Protein AF-A0A6A5GN43-F1 (afdb_monomer_lite)

Radius of gyration: 26.13 Å; chains: 1; bounding box: 54×44×89 Å

Organism: Caenorhabditis remanei (NCBI:txid31234)

Foldseek 3Di:
DDDDDDDDDDDPPPDDPPPPVVVVQVVQLVVLQVLLVVVCVVLVDPQQARADEAVVQQVVQVVVQDLDDDPVVVVFLKDFDFDVVLSVVLCVVCVVVVDPVSCVLSVNNSSNDSQWHYKHKDFHPDWHWDWDWRDDPVDTDTDTTIGRTMMTTDNAHDAPQADQDPRDGDHDPDPPPPPPDDDDDDDDDDDDPDDDDDDDD

Secondary structure (DSSP, 8-state):
----------------SSSHHHHHHHHHHHHHHHHHHHHHHHHT-TT-PPPEE-HHHHHHHGGG-SSS--GGGGGS-EE----HHHHHHHHHHHHHH--HHHHHHHT-TTTT-TT--EEEEEEEEEEEEEEEEEE-SS-EEEEEEEEEEEEEEESS---TTEEEETTEEEEP-----------------------------

Sequence (201 aa):
MKIHLCIGVFLILFVGLNSSLSSETEEILDSVNNFRKTFADLTGVKGMSKLKYDRNLQLKASRYSTCDKPDDLKNQSTYFPSDQSVIDEFFEVFNQTKSDEIKKKFGFDNVLNPGFTHIGCYHYKKQCSETVMYSTEYFTKMRVVDTKGVCLLSIGPYCPHGSVENGMCKMKELATKSQSSSSKKHTFSFSVIVLVFSCLV

Structure (mmCIF, N/CA/C/O backbone):
data_AF-A0A6A5GN43-F1
#
_entry.id   AF-A0A6A5GN43-F1
#
loop_
_atom_site.group_PDB
_atom_site.id
_atom_site.type_symbol
_atom_site.label_atom_id
_atom_site.label_alt_id
_atom_site.label_comp_id
_atom_site.label_asym_id
_atom_site.label_entity_id
_atom_site.label_seq_id
_atom_site.pdbx_PDB_ins_code
_atom_site.Cartn_x
_atom_site.Cartn_y
_atom_site.Cartn_z
_atom_site.occupancy
_atom_site.B_iso_or_equiv
_atom_site.auth_seq_id
_atom_site.auth_comp_id
_atom_site.auth_asym_id
_atom_site.auth_atom_id
_atom_site.pdbx_PDB_model_num
ATOM 1 N N . MET A 1 1 ? -11.443 2.179 -71.207 1.00 38.72 1 MET A N 1
ATOM 2 C CA . MET A 1 1 ? -10.641 1.447 -70.192 1.00 38.72 1 MET A CA 1
ATOM 3 C C . MET A 1 1 ? -9.209 1.956 -70.315 1.00 38.72 1 MET A C 1
ATOM 5 O O . MET A 1 1 ? -8.708 1.905 -71.420 1.00 38.72 1 MET A O 1
ATOM 9 N N . LYS A 1 2 ? -8.516 2.526 -69.327 1.00 33.03 2 LYS A N 1
ATOM 10 C CA . LYS A 1 2 ? -8.559 2.405 -67.862 1.00 33.03 2 LYS A CA 1
ATOM 11 C C . LYS A 1 2 ? -8.267 3.773 -67.216 1.00 33.03 2 LYS A C 1
ATOM 13 O O . LYS A 1 2 ? -7.415 4.510 -67.694 1.00 33.03 2 LYS A O 1
ATOM 18 N N . ILE A 1 3 ? -8.987 4.068 -66.138 1.00 46.34 3 ILE A N 1
ATOM 19 C CA . ILE A 1 3 ? -8.742 5.159 -65.184 1.00 46.34 3 ILE A CA 1
ATOM 20 C C . ILE A 1 3 ? -7.613 4.702 -64.263 1.00 46.34 3 ILE A C 1
ATOM 22 O O . ILE A 1 3 ? -7.752 3.597 -63.756 1.00 46.34 3 ILE A O 1
ATOM 26 N N . HIS A 1 4 ? -6.597 5.520 -63.963 1.00 38.69 4 HIS A N 1
ATOM 27 C CA . HIS A 1 4 ? -5.913 5.415 -62.667 1.00 38.69 4 HIS A CA 1
ATOM 28 C C . HIS A 1 4 ? -5.505 6.781 -62.104 1.00 38.69 4 HIS A C 1
ATOM 30 O O . HIS A 1 4 ? -4.746 7.547 -62.687 1.00 38.69 4 HIS A O 1
ATOM 36 N N . LEU A 1 5 ? -6.108 7.029 -60.946 1.00 46.94 5 LEU A N 1
ATOM 37 C CA . LEU A 1 5 ? -5.973 8.121 -60.002 1.00 46.94 5 LEU A CA 1
ATOM 38 C C . LEU A 1 5 ? -4.805 7.789 -59.056 1.00 46.94 5 LEU A C 1
ATOM 40 O O . LEU A 1 5 ? -4.783 6.687 -58.510 1.00 46.94 5 LEU A O 1
ATOM 44 N N . CYS A 1 6 ? -3.885 8.721 -58.807 1.00 42.03 6 CYS A N 1
ATOM 45 C CA . CYS A 1 6 ? -2.872 8.573 -57.756 1.00 42.03 6 CYS A CA 1
ATOM 46 C C . CYS A 1 6 ? -2.927 9.777 -56.811 1.00 42.03 6 CYS A C 1
ATOM 48 O O . CYS A 1 6 ? -2.199 10.751 -56.972 1.00 42.03 6 CYS A O 1
ATOM 50 N N . ILE A 1 7 ? -3.817 9.696 -55.819 1.00 50.41 7 ILE A N 1
ATOM 51 C CA . ILE A 1 7 ? -3.791 10.539 -54.620 1.00 50.41 7 ILE A CA 1
ATOM 52 C C . ILE A 1 7 ? -3.064 9.730 -53.545 1.00 50.41 7 ILE A C 1
ATOM 54 O O . ILE A 1 7 ? -3.589 8.731 -53.062 1.00 50.41 7 ILE A O 1
ATOM 58 N N . GLY A 1 8 ? -1.847 10.140 -53.192 1.00 43.09 8 GLY A N 1
ATOM 59 C CA . GLY A 1 8 ? -1.093 9.581 -52.071 1.00 43.09 8 GLY A CA 1
ATOM 60 C C . GLY A 1 8 ? -1.067 10.566 -50.909 1.00 43.09 8 GLY A C 1
ATOM 61 O O . GLY A 1 8 ? -0.183 11.413 -50.846 1.00 43.09 8 GLY A O 1
ATOM 62 N N . VAL A 1 9 ? -2.035 10.466 -49.997 1.00 46.16 9 VAL A N 1
ATOM 63 C CA . VAL A 1 9 ? -2.003 11.144 -48.692 1.00 46.16 9 VAL A CA 1
ATOM 64 C C . VAL A 1 9 ? -1.315 10.205 -47.705 1.00 46.16 9 VAL A C 1
ATOM 66 O O . VAL A 1 9 ? -1.867 9.164 -47.360 1.00 46.16 9 VAL A O 1
ATOM 69 N N . PHE A 1 10 ? -0.117 10.561 -47.238 1.00 44.97 10 PHE A N 1
ATOM 70 C CA . PHE A 1 10 ? 0.520 9.883 -46.107 1.00 44.97 10 PHE A CA 1
ATOM 71 C C . PHE A 1 10 ? 0.107 10.575 -44.803 1.00 44.97 10 PHE A C 1
ATOM 73 O O . PHE A 1 10 ? 0.681 11.585 -44.402 1.00 44.97 10 PHE A O 1
ATOM 80 N N . LEU A 1 11 ? -0.905 10.018 -44.136 1.00 43.62 11 LEU A N 1
ATOM 81 C CA . LEU A 1 11 ? -1.183 10.287 -42.727 1.00 43.62 11 LEU A CA 1
ATOM 82 C C . LEU A 1 11 ? -0.159 9.519 -41.888 1.00 43.62 11 LEU A C 1
ATOM 84 O O . LEU A 1 11 ? -0.241 8.301 -41.741 1.00 43.62 11 LEU A O 1
ATOM 88 N N . ILE A 1 12 ? 0.819 10.236 -41.340 1.00 57.00 12 ILE A N 1
ATOM 89 C CA . ILE A 1 12 ? 1.711 9.694 -40.318 1.00 57.00 12 ILE A CA 1
ATOM 90 C C . ILE A 1 12 ? 0.911 9.612 -39.010 1.00 57.00 12 ILE A C 1
ATOM 92 O O . ILE A 1 12 ? 0.766 10.595 -38.285 1.00 57.00 12 ILE A O 1
ATOM 96 N N . LEU A 1 13 ? 0.375 8.428 -38.714 1.00 44.12 13 LEU A N 1
ATOM 97 C CA . LEU A 1 13 ? -0.186 8.082 -37.409 1.00 44.12 13 LEU A CA 1
ATOM 98 C C . LEU A 1 13 ? 0.958 7.805 -36.422 1.00 44.12 13 LEU A C 1
ATOM 100 O O . LEU A 1 13 ? 1.335 6.659 -36.197 1.00 44.12 13 LEU A O 1
ATOM 104 N N . PHE A 1 14 ? 1.492 8.851 -35.791 1.00 51.09 14 PHE A N 1
ATOM 105 C CA . PHE A 1 14 ? 2.129 8.704 -34.479 1.00 51.09 14 PHE A CA 1
ATOM 106 C C . PHE A 1 14 ? 1.043 8.822 -33.407 1.00 51.09 14 PHE A C 1
ATOM 108 O O . PHE A 1 14 ? 0.886 9.862 -32.775 1.00 51.09 14 PHE A O 1
ATOM 115 N N . VAL A 1 15 ? 0.257 7.760 -33.222 1.00 47.75 15 VAL A N 1
ATOM 116 C CA . VAL A 1 15 ? -0.707 7.674 -32.120 1.00 47.75 15 VAL A CA 1
ATOM 117 C C . VAL A 1 15 ? -0.236 6.612 -31.134 1.00 47.75 15 VAL A C 1
ATOM 119 O O . VAL A 1 15 ? -0.305 5.421 -31.405 1.00 47.75 15 VAL A O 1
ATOM 122 N N . GLY A 1 16 ? 0.239 7.095 -29.983 1.00 48.81 16 GLY A N 1
ATOM 123 C CA . GLY A 1 16 ? 0.023 6.471 -28.678 1.00 48.81 16 GLY A CA 1
ATOM 124 C C . GLY A 1 16 ? 0.740 5.154 -28.386 1.00 48.81 16 GLY A C 1
ATOM 125 O O . GLY A 1 16 ? 0.114 4.104 -28.405 1.00 48.81 16 GLY A O 1
ATOM 126 N N . LEU A 1 17 ? 2.003 5.223 -27.951 1.00 44.81 17 LEU A N 1
ATOM 127 C CA . LEU A 1 17 ? 2.644 4.121 -27.210 1.00 44.81 17 LEU A CA 1
ATOM 128 C C . LEU A 1 17 ? 2.910 4.443 -25.724 1.00 44.81 17 LEU A C 1
ATOM 130 O O . LEU A 1 17 ? 3.673 3.735 -25.078 1.00 44.81 17 LEU A O 1
ATOM 134 N N . ASN A 1 18 ? 2.297 5.499 -25.170 1.00 45.69 18 ASN A N 1
ATOM 135 C CA . ASN A 1 18 ? 2.552 5.950 -23.789 1.00 45.69 18 ASN A CA 1
ATOM 136 C C . ASN A 1 18 ? 1.330 5.917 -22.849 1.00 45.69 18 ASN A C 1
ATOM 138 O O . ASN A 1 18 ? 1.475 6.256 -21.679 1.00 45.69 18 ASN A O 1
ATOM 142 N N . SER A 1 19 ? 0.144 5.519 -23.318 1.00 43.34 19 SER A N 1
ATOM 143 C CA . SER A 1 19 ? -1.103 5.695 -22.550 1.00 43.34 19 SER A CA 1
ATOM 144 C C . SER A 1 19 ? -1.434 4.553 -21.581 1.00 43.34 19 SER A C 1
ATOM 146 O O . SER A 1 19 ? -2.256 4.743 -20.694 1.00 43.34 19 SER A O 1
ATOM 148 N N . SER A 1 20 ? -0.833 3.368 -21.734 1.00 46.44 20 SER A N 1
ATOM 149 C CA . SER A 1 20 ? -1.175 2.203 -20.898 1.00 46.44 20 SER A CA 1
ATOM 150 C C . SER A 1 20 ? -0.437 2.170 -19.559 1.00 46.44 20 SER A C 1
ATOM 152 O O . SER A 1 20 ? -0.949 1.630 -18.587 1.00 46.44 20 SER A O 1
ATOM 154 N N . LEU A 1 21 ? 0.762 2.761 -19.480 1.00 51.81 21 LEU A N 1
ATOM 155 C CA . LEU A 1 21 ? 1.551 2.768 -18.244 1.00 51.81 21 LEU A CA 1
ATOM 156 C C . LEU A 1 21 ? 0.987 3.752 -17.204 1.00 51.81 21 LEU A C 1
ATOM 158 O O . LEU A 1 21 ? 1.151 3.539 -16.002 1.00 51.81 21 LEU A O 1
ATOM 162 N N . SER A 1 22 ? 0.335 4.831 -17.655 1.00 61.00 22 SER A N 1
ATOM 163 C CA . SER A 1 22 ? -0.275 5.816 -16.757 1.00 61.00 22 SER A CA 1
ATOM 164 C C . SER A 1 22 ? -1.541 5.282 -16.091 1.00 61.00 22 SER A C 1
ATOM 166 O O . SER A 1 22 ? -1.702 5.501 -14.897 1.00 61.00 22 SER A O 1
ATOM 168 N N . SER A 1 23 ? -2.388 4.532 -16.807 1.00 71.38 23 SER A N 1
ATOM 169 C CA . SER A 1 23 ? -3.658 4.042 -16.254 1.00 71.38 23 SER A CA 1
ATOM 170 C C . SER A 1 23 ? -3.451 3.029 -15.127 1.00 71.38 23 SER A C 1
ATOM 172 O O . SER A 1 23 ? -4.020 3.176 -14.055 1.00 71.38 23 SER A O 1
ATOM 174 N N . GLU A 1 24 ? -2.561 2.055 -15.318 1.00 74.88 24 GLU A N 1
ATOM 175 C CA . GLU A 1 24 ? -2.266 1.031 -14.304 1.00 74.88 24 GLU A CA 1
ATOM 176 C C . GLU A 1 24 ? -1.613 1.632 -13.043 1.00 74.88 24 GLU A C 1
ATOM 178 O O . GLU A 1 24 ? -1.866 1.215 -11.912 1.00 74.88 24 GLU A O 1
ATOM 183 N N . THR A 1 25 ? -0.795 2.669 -13.237 1.00 83.25 25 THR A N 1
ATOM 184 C CA . THR A 1 25 ? -0.182 3.438 -12.149 1.00 83.25 25 THR A CA 1
ATOM 185 C C . THR A 1 25 ? -1.229 4.204 -11.334 1.00 83.25 25 THR A C 1
ATOM 187 O O . THR A 1 25 ? -1.176 4.204 -10.100 1.00 83.25 25 THR A O 1
ATOM 190 N N . GLU A 1 26 ? -2.165 4.864 -12.015 1.00 83.69 26 GLU A N 1
ATOM 191 C CA . GLU A 1 26 ? -3.247 5.631 -11.392 1.00 83.69 26 GLU A CA 1
ATOM 192 C C . GLU A 1 26 ? -4.207 4.719 -10.623 1.00 83.69 26 GLU A C 1
ATOM 194 O O . GLU A 1 26 ? -4.503 4.996 -9.460 1.00 83.69 26 GLU A O 1
ATOM 199 N N . GLU A 1 27 ? -4.594 3.582 -11.204 1.00 86.75 27 GLU A N 1
ATOM 200 C CA . GLU A 1 27 ? -5.485 2.604 -10.568 1.00 86.75 27 GLU A CA 1
ATOM 201 C C . GLU A 1 27 ? -4.940 2.104 -9.222 1.00 86.75 27 GLU A C 1
ATOM 203 O O . GLU A 1 27 ? -5.668 2.037 -8.227 1.00 86.75 27 GLU A O 1
ATOM 208 N N . ILE A 1 28 ? -3.643 1.801 -9.147 1.00 87.69 28 ILE A N 1
ATOM 209 C CA . ILE A 1 28 ? -3.023 1.345 -7.896 1.00 87.69 28 ILE A CA 1
ATOM 210 C C . ILE A 1 28 ? -2.906 2.464 -6.888 1.00 87.69 28 ILE A C 1
ATOM 212 O O . ILE A 1 28 ? -3.173 2.250 -5.704 1.00 87.69 28 ILE A O 1
ATOM 216 N N . LEU A 1 29 ? -2.504 3.652 -7.332 1.00 93.75 29 LEU A N 1
ATOM 217 C CA . LEU A 1 29 ? -2.404 4.794 -6.440 1.00 93.75 29 LEU A CA 1
ATOM 218 C C . LEU A 1 29 ? -3.759 5.100 -5.793 1.00 93.75 29 LEU A C 1
ATOM 220 O O . LEU A 1 29 ? -3.816 5.364 -4.588 1.00 93.75 29 LEU A O 1
ATOM 224 N N . ASP A 1 30 ? -4.836 5.045 -6.571 1.00 93.81 30 ASP A N 1
ATOM 225 C CA . ASP A 1 30 ? -6.190 5.293 -6.090 1.00 93.81 30 ASP A CA 1
ATOM 226 C C . ASP A 1 30 ? -6.681 4.173 -5.176 1.00 93.81 30 ASP A C 1
ATOM 228 O O . ASP A 1 30 ? -7.178 4.458 -4.084 1.00 93.81 30 ASP A O 1
ATOM 232 N N . SER A 1 31 ? -6.463 2.911 -5.550 1.00 92.56 31 SER A N 1
ATOM 233 C CA . SER A 1 31 ? -6.791 1.756 -4.706 1.00 92.56 31 SER A CA 1
ATOM 234 C C . SER A 1 31 ? -6.102 1.836 -3.337 1.00 92.56 31 SER A C 1
ATOM 236 O O . SER A 1 31 ? -6.756 1.775 -2.291 1.00 92.56 31 SER A O 1
ATOM 238 N N . VAL A 1 32 ? -4.791 2.095 -3.312 1.00 95.06 32 VAL A N 1
ATOM 239 C CA . VAL A 1 32 ? -4.019 2.189 -2.063 1.00 95.06 32 VAL A CA 1
ATOM 240 C C . VAL A 1 32 ? -4.437 3.402 -1.231 1.00 95.06 32 VAL A C 1
ATOM 242 O O . VAL A 1 32 ? -4.539 3.311 -0.004 1.00 95.06 32 VAL A O 1
ATOM 245 N N . ASN A 1 33 ? -4.709 4.544 -1.862 1.00 97.19 33 ASN A N 1
ATOM 246 C CA . ASN A 1 33 ? -5.199 5.718 -1.143 1.00 97.19 33 ASN A CA 1
ATOM 247 C C . ASN A 1 33 ? -6.602 5.499 -0.562 1.00 97.19 33 ASN A C 1
ATOM 249 O O . ASN A 1 33 ? -6.857 5.935 0.562 1.00 97.19 33 ASN A O 1
ATOM 253 N N . ASN A 1 34 ? -7.487 4.793 -1.268 1.00 96.12 34 ASN A N 1
ATOM 254 C CA . ASN A 1 34 ? -8.804 4.416 -0.757 1.00 96.12 34 ASN A CA 1
ATOM 255 C C . ASN A 1 34 ? -8.692 3.450 0.425 1.00 96.12 34 ASN A C 1
ATOM 257 O O . ASN A 1 34 ? -9.382 3.638 1.431 1.00 96.12 34 ASN A O 1
ATOM 261 N N . PHE A 1 35 ? -7.780 2.479 0.358 1.00 96.06 35 PHE A N 1
ATOM 262 C CA . PHE A 1 35 ? -7.495 1.585 1.477 1.00 96.06 35 PHE A CA 1
ATOM 263 C C . PHE A 1 35 ? -7.024 2.365 2.717 1.00 96.06 35 PHE A C 1
ATOM 265 O O . PHE A 1 35 ? -7.606 2.235 3.798 1.00 96.06 35 PHE A O 1
ATOM 272 N N . ARG A 1 36 ? -6.035 3.254 2.553 1.00 97.56 36 ARG A N 1
ATOM 273 C CA . ARG A 1 36 ? -5.518 4.122 3.628 1.00 97.56 36 ARG A CA 1
ATOM 274 C C . ARG A 1 36 ? -6.588 5.032 4.219 1.00 97.56 36 ARG A C 1
ATOM 276 O O . ARG A 1 36 ? -6.650 5.179 5.439 1.00 97.56 36 ARG A O 1
ATOM 283 N N . LYS A 1 37 ? -7.423 5.632 3.368 1.00 97.12 37 LYS A N 1
ATOM 284 C CA . LYS A 1 37 ? -8.537 6.488 3.788 1.00 97.12 37 LYS A CA 1
ATOM 285 C C . LYS A 1 37 ? -9.541 5.698 4.624 1.00 97.12 37 LYS A C 1
ATOM 287 O O . LYS A 1 37 ? -9.840 6.101 5.738 1.00 97.12 37 LYS A O 1
ATOM 292 N N . THR A 1 38 ? -9.984 4.547 4.124 1.00 96.19 38 THR A N 1
ATOM 293 C CA . THR A 1 38 ? -10.946 3.679 4.820 1.00 96.19 38 THR A CA 1
ATOM 294 C C . THR A 1 38 ? -10.420 3.266 6.192 1.00 96.19 38 THR A C 1
ATOM 296 O O . THR A 1 38 ? -11.136 3.338 7.187 1.00 96.19 38 THR A O 1
ATOM 299 N N . PHE A 1 39 ? -9.138 2.900 6.278 1.00 95.94 39 PHE A N 1
ATOM 300 C CA . PHE A 1 39 ? -8.508 2.591 7.556 1.00 95.94 39 PHE A CA 1
ATOM 301 C C . PHE A 1 39 ? -8.475 3.796 8.505 1.00 95.94 39 PHE A C 1
ATOM 303 O O . PHE A 1 39 ? -8.804 3.646 9.681 1.00 95.94 39 PHE A O 1
ATOM 310 N N . ALA A 1 40 ? -8.102 4.983 8.019 1.00 96.31 40 ALA A N 1
ATOM 311 C CA . ALA A 1 40 ? -8.087 6.200 8.830 1.00 96.31 40 ALA A CA 1
ATOM 312 C C . ALA A 1 40 ? -9.485 6.560 9.359 1.00 96.31 40 ALA A C 1
ATOM 314 O O . ALA A 1 40 ? -9.621 6.856 10.546 1.00 96.31 40 ALA A O 1
ATOM 315 N N . ASP A 1 41 ? -10.513 6.448 8.516 1.00 95.19 41 ASP A N 1
ATOM 316 C CA . ASP A 1 41 ? -11.910 6.702 8.879 1.00 95.19 41 ASP A CA 1
ATOM 317 C C . ASP A 1 41 ? -12.399 5.710 9.955 1.00 95.19 41 ASP A C 1
ATOM 319 O O . ASP A 1 41 ? -13.017 6.113 10.939 1.00 95.19 41 ASP A O 1
ATOM 323 N N . LEU A 1 42 ? -12.060 4.420 9.828 1.00 92.94 42 LEU A N 1
ATOM 324 C CA . LEU A 1 42 ? -12.454 3.372 10.782 1.00 92.94 42 LEU A CA 1
ATOM 325 C C . LEU A 1 42 ? -11.727 3.443 12.132 1.00 92.94 42 LEU A C 1
ATOM 327 O O . LEU A 1 42 ? -12.254 2.973 13.142 1.00 92.94 42 LEU A O 1
ATOM 331 N N . THR A 1 43 ? -10.500 3.964 12.155 1.00 92.81 43 THR A N 1
ATOM 332 C CA . THR A 1 43 ? -9.636 3.971 13.352 1.00 92.81 43 THR A CA 1
ATOM 333 C C . THR A 1 43 ? -9.507 5.336 14.013 1.00 92.81 43 THR A C 1
ATOM 335 O O . THR A 1 43 ? -8.984 5.430 15.121 1.00 92.81 43 THR A O 1
ATOM 338 N N . GLY A 1 44 ? -9.962 6.402 13.353 1.00 92.56 44 GLY A N 1
ATOM 339 C CA . GLY A 1 44 ? -9.775 7.773 13.817 1.00 92.56 44 GLY A CA 1
ATOM 340 C C . GLY A 1 44 ? -8.328 8.269 13.722 1.00 92.56 44 GLY A C 1
ATOM 341 O O . GLY A 1 44 ? -7.988 9.269 14.360 1.00 92.56 44 GLY A O 1
ATOM 342 N N . VAL A 1 45 ? -7.460 7.600 12.950 1.00 92.81 45 VAL A N 1
ATOM 343 C CA . VAL A 1 45 ? -6.080 8.055 12.721 1.00 92.81 45 VAL A CA 1
ATOM 344 C C . VAL A 1 45 ? -6.101 9.405 12.007 1.00 92.81 45 VAL A C 1
ATOM 346 O O . VAL A 1 45 ? -6.456 9.521 10.835 1.00 92.81 45 VAL A O 1
ATOM 349 N N . LYS A 1 46 ? -5.679 10.448 12.723 1.00 92.56 46 LYS A N 1
ATOM 350 C CA . LYS A 1 46 ? -5.525 11.795 12.168 1.00 92.56 46 LYS A CA 1
ATOM 351 C C . LYS A 1 46 ? -4.218 11.893 11.378 1.00 92.56 46 LYS A C 1
ATOM 353 O O . LYS A 1 46 ? -3.209 11.314 11.767 1.00 92.56 46 LYS A O 1
ATOM 358 N N . GLY A 1 47 ? -4.227 12.664 10.291 1.00 91.25 47 GLY A N 1
ATOM 359 C CA . GLY A 1 47 ? -3.015 12.954 9.514 1.00 91.25 47 GLY A CA 1
ATOM 360 C C . GLY A 1 47 ? -2.554 11.831 8.579 1.00 91.25 47 GLY A C 1
ATOM 361 O O . GLY A 1 47 ? -1.379 11.787 8.225 1.00 91.25 47 GLY A O 1
ATOM 362 N N . MET A 1 48 ? -3.449 10.929 8.160 1.00 96.50 48 MET A N 1
ATOM 363 C CA . MET A 1 48 ? -3.143 9.957 7.106 1.00 96.50 48 MET A CA 1
ATOM 364 C C . MET A 1 48 ? -2.838 10.685 5.791 1.00 96.50 48 MET A C 1
ATOM 366 O O . MET A 1 48 ? -3.735 11.223 5.141 1.00 96.50 48 MET A O 1
ATOM 370 N N . SER A 1 49 ? -1.567 10.712 5.391 1.00 95.31 49 SER A N 1
ATOM 371 C CA . SER A 1 49 ? -1.158 11.407 4.170 1.00 95.31 49 SER A CA 1
ATOM 372 C C . SER A 1 49 ? -1.687 10.695 2.922 1.00 95.31 49 SER A C 1
ATOM 374 O O . SER A 1 49 ? -1.561 9.472 2.802 1.00 95.31 49 SER A O 1
ATOM 376 N N . LYS A 1 50 ? -2.223 11.452 1.955 1.00 96.06 50 LYS A N 1
ATOM 377 C CA . LYS A 1 50 ? -2.477 10.928 0.604 1.00 96.06 50 LYS A CA 1
ATOM 378 C C . LYS A 1 50 ? -1.132 10.654 -0.069 1.00 96.06 50 LYS A C 1
ATOM 380 O O . LYS A 1 50 ? -0.290 11.550 -0.148 1.00 96.06 50 LYS A O 1
ATOM 385 N N . LEU A 1 51 ? -0.936 9.429 -0.542 1.00 97.06 51 LEU A N 1
ATOM 386 C CA . LEU A 1 51 ? 0.263 9.045 -1.273 1.00 97.06 51 LEU A CA 1
ATOM 387 C C . LEU A 1 51 ? 0.282 9.720 -2.643 1.00 97.06 51 LEU A C 1
ATOM 389 O O . LEU A 1 51 ? -0.749 9.827 -3.314 1.00 97.06 51 LEU A O 1
ATOM 393 N N . LYS A 1 52 ? 1.474 10.140 -3.057 1.00 95.75 52 LYS A N 1
ATOM 394 C CA . LYS A 1 52 ? 1.790 10.615 -4.404 1.00 95.75 52 LYS A CA 1
ATOM 395 C C . LYS A 1 52 ? 2.652 9.582 -5.111 1.00 95.75 52 LYS A C 1
ATOM 397 O O . LYS A 1 52 ? 3.506 8.957 -4.485 1.00 95.75 52 LYS A O 1
ATOM 402 N N . TYR A 1 53 ? 2.454 9.423 -6.412 1.00 94.62 53 TYR A N 1
ATOM 403 C CA . TYR A 1 53 ? 3.304 8.523 -7.174 1.00 94.62 53 TYR A CA 1
ATOM 404 C C . TYR A 1 53 ? 4.703 9.116 -7.368 1.00 94.62 53 TYR A C 1
ATOM 406 O O . TYR A 1 53 ? 4.845 10.289 -7.717 1.00 94.62 53 TYR A O 1
ATOM 414 N N . ASP A 1 54 ? 5.732 8.300 -7.163 1.00 94.62 54 ASP A N 1
ATOM 415 C CA . ASP A 1 54 ? 7.133 8.653 -7.365 1.00 94.62 54 ASP A CA 1
ATOM 416 C C . ASP A 1 54 ? 7.781 7.677 -8.354 1.00 94.62 54 ASP A C 1
ATOM 418 O O . ASP A 1 54 ? 7.982 6.486 -8.090 1.00 94.62 54 ASP A O 1
ATOM 422 N N . ARG A 1 55 ? 8.149 8.208 -9.521 1.00 92.19 55 ARG A N 1
ATOM 423 C CA . ARG A 1 55 ? 8.761 7.426 -10.598 1.00 92.19 55 ARG A CA 1
ATOM 424 C C . ARG A 1 55 ? 10.160 6.918 -10.241 1.00 92.19 55 ARG A C 1
ATOM 426 O O . ARG A 1 55 ? 10.558 5.856 -10.715 1.00 92.19 55 ARG A O 1
ATOM 433 N N . ASN A 1 56 ? 10.915 7.627 -9.405 1.00 93.31 56 ASN A N 1
ATOM 434 C CA . ASN A 1 56 ? 12.221 7.147 -8.958 1.00 93.31 56 ASN A CA 1
ATOM 435 C C . ASN A 1 56 ? 12.058 5.957 -8.007 1.00 93.31 56 ASN A C 1
ATOM 437 O O . ASN A 1 56 ? 12.849 5.014 -8.081 1.00 93.31 56 ASN A O 1
ATOM 441 N N . LEU A 1 57 ? 11.025 5.959 -7.156 1.00 94.75 57 LEU A N 1
ATOM 442 C CA . LEU A 1 57 ? 10.673 4.774 -6.367 1.00 94.75 57 LEU A CA 1
ATOM 443 C C . LEU A 1 57 ? 10.265 3.607 -7.262 1.00 94.75 57 LEU A C 1
ATOM 445 O O . LEU A 1 57 ? 10.716 2.496 -7.012 1.00 94.75 57 LEU A O 1
ATOM 449 N N . GLN A 1 58 ? 9.492 3.837 -8.327 1.00 94.44 58 GLN A N 1
ATOM 450 C CA . GLN A 1 58 ? 9.157 2.791 -9.304 1.00 94.44 58 GLN A CA 1
ATOM 451 C C . GLN A 1 58 ? 10.415 2.201 -9.961 1.00 94.44 58 GLN A C 1
ATOM 453 O O . GLN A 1 58 ? 10.559 0.983 -10.058 1.00 94.44 58 GLN A O 1
ATOM 458 N N . LEU A 1 59 ? 11.355 3.050 -10.388 1.00 92.50 59 LEU A N 1
ATOM 459 C CA . LEU A 1 59 ? 12.633 2.607 -10.960 1.00 92.50 59 LEU A CA 1
ATOM 460 C C . LEU A 1 59 ? 13.505 1.855 -9.947 1.00 92.50 59 LEU A C 1
ATOM 462 O O . LEU A 1 59 ? 14.309 1.007 -10.327 1.00 92.50 59 LEU A O 1
ATOM 466 N N . LYS A 1 60 ? 13.374 2.162 -8.656 1.00 92.62 60 LYS A N 1
ATOM 467 C CA . LYS A 1 60 ? 14.007 1.380 -7.594 1.00 92.62 60 LYS A CA 1
ATOM 468 C C . LYS A 1 60 ? 13.289 0.043 -7.398 1.00 92.62 60 LYS A C 1
ATOM 470 O O . LYS A 1 60 ? 13.958 -0.979 -7.302 1.00 92.62 60 LYS A O 1
ATOM 475 N N . ALA A 1 61 ? 11.957 0.047 -7.392 1.00 92.31 61 ALA A N 1
ATOM 476 C CA . ALA A 1 61 ? 11.117 -1.137 -7.248 1.00 92.31 61 ALA A CA 1
ATOM 477 C C . ALA A 1 61 ? 11.361 -2.159 -8.371 1.00 92.31 61 ALA A C 1
ATOM 479 O O . ALA A 1 61 ? 11.379 -3.358 -8.112 1.00 92.31 61 ALA A O 1
ATOM 480 N N . SER A 1 62 ? 11.642 -1.706 -9.598 1.00 91.19 62 SER A N 1
ATOM 481 C CA . SER A 1 62 ? 11.916 -2.586 -10.748 1.00 91.19 62 SER A CA 1
ATOM 482 C C . SER A 1 62 ? 13.171 -3.450 -10.613 1.00 91.19 62 SER A C 1
ATOM 484 O O . SER A 1 62 ? 13.320 -4.445 -11.328 1.00 91.19 62 SER A O 1
ATOM 486 N N . ARG A 1 63 ? 14.062 -3.119 -9.672 1.00 89.50 63 ARG A N 1
ATOM 487 C CA . ARG A 1 63 ? 15.221 -3.956 -9.327 1.00 89.50 63 ARG A CA 1
ATOM 488 C C . ARG A 1 63 ? 14.812 -5.245 -8.615 1.00 89.50 63 ARG A C 1
ATOM 490 O O . ARG A 1 63 ? 15.564 -6.209 -8.644 1.00 89.50 63 ARG A O 1
ATOM 497 N N . TYR A 1 64 ? 13.612 -5.274 -8.045 1.00 86.38 64 TYR A N 1
ATOM 498 C CA . TYR A 1 64 ? 13.021 -6.409 -7.341 1.00 86.38 64 TYR A CA 1
ATOM 499 C C . TYR A 1 64 ? 12.009 -7.137 -8.231 1.00 86.38 64 TYR A C 1
ATOM 501 O O . TYR A 1 64 ? 10.904 -7.429 -7.801 1.00 86.38 64 TYR A O 1
ATOM 509 N N . SER A 1 65 ? 12.344 -7.350 -9.506 1.00 79.19 65 SER A N 1
ATOM 510 C CA . SER A 1 65 ? 11.406 -7.807 -10.546 1.00 79.19 65 SER A CA 1
ATOM 511 C C . SER A 1 65 ? 11.159 -9.320 -10.588 1.00 79.19 65 SER A C 1
ATOM 513 O O . SER A 1 65 ? 10.413 -9.788 -11.453 1.00 79.19 65 SER A O 1
ATOM 515 N N . THR A 1 66 ? 11.780 -10.083 -9.689 1.00 78.31 66 THR A N 1
ATOM 516 C CA . THR A 1 66 ? 11.613 -11.535 -9.568 1.00 78.31 66 THR A CA 1
ATOM 517 C C . THR A 1 66 ? 10.783 -11.884 -8.331 1.00 78.31 66 THR A C 1
ATOM 519 O O . THR A 1 66 ? 10.577 -11.054 -7.451 1.00 78.31 66 THR A O 1
ATOM 522 N N . CYS A 1 67 ? 10.304 -13.130 -8.262 1.00 76.06 67 CYS A N 1
ATOM 523 C CA . CYS A 1 67 ? 9.624 -13.648 -7.069 1.00 76.06 67 CYS A CA 1
ATOM 524 C C . CYS A 1 67 ? 10.582 -13.886 -5.892 1.00 76.06 67 CYS A C 1
ATOM 526 O O . CYS A 1 67 ? 10.134 -14.124 -4.770 1.00 76.06 67 CYS A O 1
ATOM 528 N N . ASP A 1 68 ? 11.890 -13.847 -6.146 1.00 77.38 68 ASP A N 1
ATOM 529 C CA . ASP A 1 68 ? 12.890 -13.951 -5.098 1.00 77.38 68 ASP A CA 1
ATOM 530 C C . ASP A 1 68 ? 12.846 -12.667 -4.271 1.00 77.38 68 ASP A C 1
ATOM 532 O O . ASP A 1 68 ? 12.875 -11.565 -4.816 1.00 77.38 68 ASP A O 1
ATOM 536 N N . LYS A 1 69 ? 12.756 -12.800 -2.946 1.00 71.62 69 LYS A N 1
ATOM 537 C CA . LYS A 1 69 ? 12.774 -11.666 -2.014 1.00 71.62 69 LYS A CA 1
ATOM 538 C C . LYS A 1 69 ? 14.219 -11.454 -1.553 1.00 71.62 69 LYS A C 1
ATOM 540 O O . LYS A 1 69 ? 14.626 -12.115 -0.594 1.00 71.62 69 LYS A O 1
ATOM 545 N N . PRO A 1 70 ? 15.020 -10.598 -2.215 1.00 75.50 70 PRO A N 1
ATOM 546 C CA . PRO A 1 70 ? 16.405 -10.407 -1.815 1.00 75.50 70 PRO A CA 1
ATOM 547 C C . PRO A 1 70 ? 16.478 -9.748 -0.433 1.00 75.50 70 PRO A C 1
ATOM 549 O O . PRO A 1 70 ? 15.572 -9.024 -0.016 1.00 75.50 70 PRO A O 1
ATOM 552 N N . ASP A 1 71 ? 17.564 -10.002 0.296 1.00 75.38 71 ASP A N 1
ATOM 553 C CA . ASP A 1 71 ? 17.708 -9.536 1.679 1.00 75.38 71 ASP A CA 1
ATOM 554 C C . ASP A 1 71 ? 17.677 -8.008 1.813 1.00 75.38 71 ASP A C 1
ATOM 556 O O . ASP A 1 71 ? 17.214 -7.486 2.826 1.00 75.38 71 ASP A O 1
ATOM 560 N N . ASP A 1 72 ? 18.107 -7.270 0.789 1.00 79.94 72 ASP A N 1
ATOM 561 C CA . ASP A 1 72 ? 18.091 -5.806 0.789 1.00 79.94 72 ASP A CA 1
ATOM 562 C C . ASP A 1 72 ? 16.669 -5.220 0.720 1.00 79.94 72 ASP A C 1
ATOM 564 O O . ASP A 1 72 ? 16.454 -4.088 1.172 1.00 79.94 72 ASP A O 1
ATOM 568 N N . LEU A 1 73 ? 15.689 -5.995 0.240 1.00 81.31 73 LEU A N 1
ATOM 569 C CA . LEU A 1 73 ? 14.274 -5.624 0.248 1.00 81.31 73 LEU A CA 1
ATOM 570 C C . LEU A 1 73 ? 13.729 -5.502 1.679 1.00 81.31 73 LEU A C 1
ATOM 572 O O . LEU A 1 73 ? 12.869 -4.659 1.932 1.00 81.31 73 LEU A O 1
ATOM 576 N N . LYS A 1 74 ? 14.272 -6.272 2.636 1.00 78.25 74 LYS A N 1
ATOM 577 C CA . LYS A 1 74 ? 13.887 -6.215 4.062 1.00 78.25 74 LYS A CA 1
ATOM 578 C C . LYS A 1 74 ? 14.203 -4.863 4.707 1.00 78.25 74 LYS A C 1
ATOM 580 O O . LYS A 1 74 ? 13.561 -4.488 5.681 1.00 78.25 74 LYS A O 1
ATOM 585 N N . ASN A 1 75 ? 15.163 -4.124 4.150 1.00 84.69 75 ASN A N 1
ATOM 586 C CA . ASN A 1 75 ? 15.535 -2.787 4.617 1.00 84.69 75 ASN A CA 1
ATOM 587 C C . ASN A 1 75 ? 14.676 -1.677 3.992 1.00 84.69 75 ASN A C 1
ATOM 589 O O . ASN A 1 75 ? 14.888 -0.499 4.282 1.00 84.69 75 ASN A O 1
ATOM 593 N N . GLN A 1 76 ? 13.752 -2.023 3.094 1.00 89.31 76 GLN A N 1
ATOM 594 C CA . GLN A 1 76 ? 12.855 -1.072 2.451 1.00 89.31 76 GLN A CA 1
ATOM 595 C C . GLN A 1 76 ? 11.478 -1.088 3.120 1.00 89.31 76 GLN A C 1
ATOM 597 O O . GLN A 1 76 ? 10.970 -2.134 3.521 1.00 89.31 76 GLN A O 1
ATOM 602 N N . SER A 1 77 ? 10.827 0.073 3.170 1.00 94.25 77 SER A N 1
ATOM 603 C CA . SER A 1 77 ? 9.404 0.160 3.500 1.00 94.25 77 SER A CA 1
ATOM 604 C C . SER A 1 77 ? 8.593 -0.326 2.304 1.00 94.25 77 SER A C 1
ATOM 606 O O . SER A 1 77 ? 8.398 0.407 1.333 1.00 94.25 77 SER A O 1
ATOM 608 N N . THR A 1 78 ? 8.186 -1.590 2.350 1.00 92.94 78 THR A N 1
ATOM 609 C CA . THR A 1 78 ? 7.518 -2.278 1.244 1.00 92.94 78 THR A CA 1
ATOM 610 C C . THR A 1 78 ? 6.022 -2.412 1.472 1.00 92.94 78 THR A C 1
ATOM 612 O O . THR A 1 78 ? 5.545 -2.481 2.605 1.00 92.94 78 THR A O 1
ATOM 615 N N . TYR A 1 79 ? 5.293 -2.467 0.365 1.00 91.81 79 TYR A N 1
ATOM 616 C CA . TYR A 1 79 ? 3.908 -2.899 0.290 1.00 91.81 79 TYR A CA 1
ATOM 617 C C . TYR A 1 79 ? 3.763 -3.831 -0.911 1.00 91.81 79 TYR A C 1
ATOM 619 O O . TYR A 1 79 ? 4.251 -3.523 -1.997 1.00 91.81 79 TYR A O 1
ATOM 627 N N . PHE A 1 80 ? 3.095 -4.963 -0.721 1.00 89.31 80 PHE A N 1
ATOM 628 C CA . PHE A 1 80 ? 2.767 -5.887 -1.800 1.00 89.31 80 PHE A CA 1
ATOM 629 C C . PHE A 1 80 ? 1.287 -5.695 -2.149 1.00 89.31 80 PHE A C 1
ATOM 631 O O . PHE A 1 80 ? 0.434 -6.015 -1.313 1.00 89.31 80 PHE A O 1
ATOM 638 N N . PRO A 1 81 ? 0.965 -5.142 -3.338 1.00 87.44 81 PRO A N 1
ATOM 639 C CA . PRO A 1 81 ? -0.414 -4.978 -3.778 1.00 87.44 81 PRO A CA 1
ATOM 640 C C . PRO A 1 81 ? -1.183 -6.284 -3.636 1.00 87.44 81 PRO A C 1
ATOM 642 O O . PRO A 1 81 ? -0.755 -7.323 -4.138 1.00 87.44 81 PRO A O 1
ATOM 645 N N . SER A 1 82 ? -2.286 -6.211 -2.902 1.00 84.31 82 SER A N 1
ATOM 646 C CA . SER A 1 82 ? -3.130 -7.354 -2.570 1.00 84.31 82 SER A CA 1
ATOM 647 C C . SER A 1 82 ? -4.491 -7.193 -3.229 1.00 84.31 82 SER A C 1
ATOM 649 O O . SER A 1 82 ? -4.969 -6.073 -3.406 1.00 84.31 82 SER A O 1
ATOM 651 N N . ASP A 1 83 ? -5.122 -8.313 -3.565 1.00 84.69 83 ASP A N 1
ATOM 652 C CA . ASP A 1 83 ? -6.477 -8.305 -4.107 1.00 84.69 83 ASP A CA 1
ATOM 653 C C . ASP A 1 83 ? -7.496 -7.815 -3.069 1.00 84.69 83 ASP A C 1
ATOM 655 O O . ASP A 1 83 ? -7.297 -7.952 -1.857 1.00 84.69 83 ASP A O 1
ATOM 659 N N . GLN A 1 84 ? -8.619 -7.274 -3.551 1.00 87.81 84 GLN A N 1
ATOM 660 C CA . GLN A 1 84 ? -9.648 -6.664 -2.705 1.00 87.81 84 GLN A CA 1
ATOM 661 C C . GLN A 1 84 ? -10.159 -7.613 -1.610 1.00 87.81 84 GLN A C 1
ATOM 663 O O . GLN A 1 84 ? -10.328 -7.191 -0.473 1.00 87.81 84 GLN A O 1
ATOM 668 N N . SER A 1 85 ? -10.295 -8.911 -1.898 1.00 87.56 85 SER A N 1
ATOM 669 C CA . SER A 1 85 ? -10.725 -9.907 -0.907 1.00 87.56 85 SER A CA 1
ATOM 670 C C . SER A 1 85 ? -9.783 -10.014 0.298 1.00 87.56 85 SER A C 1
ATOM 672 O O . SER A 1 85 ? -10.227 -10.292 1.409 1.00 87.56 85 SER A O 1
ATOM 674 N N . VAL A 1 86 ? -8.479 -9.787 0.104 1.00 86.31 86 VAL A N 1
ATOM 675 C CA . VAL A 1 86 ? -7.496 -9.779 1.199 1.00 86.31 86 VAL A CA 1
ATOM 676 C C . VAL A 1 86 ? -7.657 -8.520 2.051 1.00 86.31 86 VAL A C 1
ATOM 678 O O . VAL A 1 86 ? -7.540 -8.598 3.275 1.00 86.31 86 VAL A O 1
ATOM 681 N N . ILE A 1 87 ? -7.944 -7.380 1.415 1.00 90.88 87 ILE A N 1
ATOM 682 C CA . ILE A 1 87 ? -8.207 -6.100 2.086 1.00 90.88 87 ILE A CA 1
ATOM 683 C C . ILE A 1 87 ? -9.506 -6.177 2.901 1.00 90.88 87 ILE A C 1
ATOM 685 O O . ILE A 1 87 ? -9.524 -5.768 4.063 1.00 90.88 87 ILE A O 1
ATOM 689 N N . ASP A 1 88 ? -10.567 -6.745 2.332 1.00 91.75 88 ASP A N 1
ATOM 690 C CA . ASP A 1 88 ? -11.857 -6.915 3.006 1.00 91.75 88 ASP A CA 1
ATOM 691 C C . ASP A 1 88 ? -11.716 -7.818 4.237 1.00 91.75 88 ASP A C 1
AT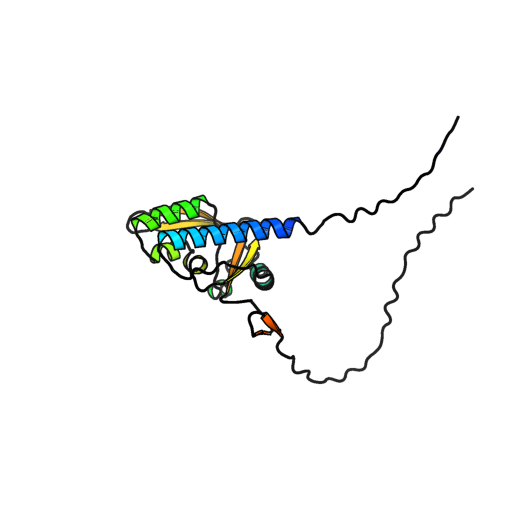OM 693 O O . ASP A 1 88 ? -12.148 -7.463 5.336 1.00 91.75 88 ASP A O 1
ATOM 697 N N . GLU A 1 89 ? -11.019 -8.948 4.089 1.00 87.69 89 GLU A N 1
ATOM 698 C CA . GLU A 1 89 ? -10.761 -9.864 5.202 1.00 87.69 89 GLU A CA 1
ATOM 699 C C . GLU A 1 89 ? -9.865 -9.228 6.278 1.00 87.69 89 GLU A C 1
ATOM 701 O O . GLU A 1 89 ? -10.043 -9.483 7.470 1.00 87.69 89 GLU A O 1
ATOM 706 N N . PHE A 1 90 ? -8.914 -8.369 5.894 1.00 90.12 90 PHE A N 1
ATOM 707 C CA . PHE A 1 90 ? -8.162 -7.574 6.865 1.00 90.12 90 PHE A CA 1
ATOM 708 C C . PHE A 1 90 ? -9.094 -6.697 7.699 1.00 90.12 90 PHE A C 1
ATOM 710 O O . PHE A 1 90 ? -8.967 -6.690 8.922 1.00 90.12 90 PHE A O 1
ATOM 717 N N . PHE A 1 91 ? -10.035 -5.985 7.074 1.00 92.69 91 PHE A N 1
ATOM 718 C CA . PHE A 1 91 ? -10.967 -5.134 7.811 1.00 92.69 91 PHE A CA 1
ATOM 719 C C . PHE A 1 91 ? -11.909 -5.932 8.707 1.00 92.69 91 PHE A C 1
ATOM 721 O O . PHE A 1 91 ? -12.152 -5.505 9.836 1.00 92.69 91 PHE A O 1
ATOM 728 N N . GLU A 1 92 ? -12.387 -7.094 8.263 1.00 90.19 92 GLU A N 1
ATOM 729 C CA . GLU A 1 92 ? -13.203 -7.989 9.087 1.00 90.19 92 GLU A CA 1
ATOM 730 C C . GLU A 1 92 ? -12.457 -8.395 10.369 1.00 90.19 92 GLU A C 1
ATOM 732 O O . GLU A 1 92 ? -12.936 -8.162 11.484 1.00 90.19 92 GLU A O 1
ATOM 737 N N . VAL A 1 93 ? -11.237 -8.917 10.219 1.00 87.38 93 VAL A N 1
ATOM 738 C CA . VAL A 1 93 ? -10.402 -9.372 11.340 1.00 87.38 93 VAL A CA 1
ATOM 739 C C . VAL A 1 93 ? -9.967 -8.205 12.226 1.00 87.38 93 VAL A C 1
ATOM 741 O O . VAL A 1 93 ? -9.979 -8.296 13.458 1.00 87.38 93 VAL A O 1
ATOM 744 N N . PHE A 1 94 ? -9.580 -7.083 11.622 1.00 88.81 94 PHE A N 1
ATOM 745 C CA . PHE A 1 94 ? -9.178 -5.891 12.356 1.00 88.81 94 PHE A CA 1
ATOM 746 C C . PHE A 1 94 ? -10.353 -5.308 13.149 1.00 88.81 94 PHE A C 1
ATOM 748 O O . PHE A 1 94 ? -10.159 -4.834 14.265 1.00 88.81 94 PHE A O 1
ATOM 755 N N . ASN A 1 95 ? -11.582 -5.367 12.633 1.00 88.94 95 ASN A N 1
ATOM 756 C CA . ASN A 1 95 ? -12.748 -4.859 13.349 1.00 88.94 95 ASN A CA 1
ATOM 757 C C . ASN A 1 95 ? -13.083 -5.689 14.597 1.00 88.94 95 ASN A C 1
ATOM 759 O O . ASN A 1 95 ? -13.551 -5.122 15.580 1.00 88.94 95 ASN A O 1
ATOM 763 N N . GLN A 1 96 ? -12.801 -6.993 14.578 1.00 85.75 96 GLN A N 1
ATOM 764 C CA . GLN A 1 96 ? -12.988 -7.873 15.735 1.00 85.75 96 GLN A CA 1
ATOM 765 C C . GLN A 1 96 ? -11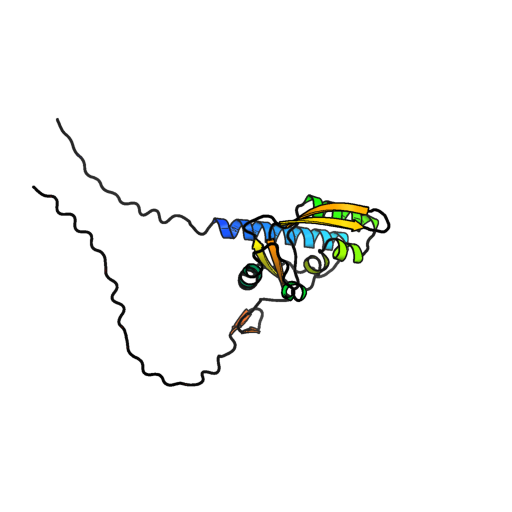.879 -7.705 16.781 1.00 85.75 96 GLN A C 1
ATOM 767 O O . GLN A 1 96 ? -12.150 -7.697 17.976 1.00 85.75 96 GLN A O 1
ATOM 772 N N . THR A 1 97 ? -10.629 -7.559 16.337 1.00 84.69 97 THR A N 1
ATOM 773 C CA . THR A 1 97 ? -9.460 -7.603 17.234 1.00 84.69 97 THR A CA 1
ATOM 774 C C . THR A 1 97 ? -8.948 -6.231 17.662 1.00 84.69 97 THR A C 1
ATOM 776 O O . THR A 1 97 ? -8.328 -6.119 18.715 1.00 84.69 97 THR A O 1
ATOM 779 N N . LYS A 1 98 ? -9.140 -5.197 16.830 1.00 83.50 98 LYS A N 1
ATOM 780 C CA . LYS A 1 98 ? -8.567 -3.845 16.978 1.00 83.50 98 LYS A CA 1
ATOM 781 C C . LYS A 1 98 ? -7.054 -3.841 17.256 1.00 83.50 98 LYS A C 1
ATOM 783 O O . LYS A 1 98 ? -6.534 -2.896 17.840 1.00 83.50 98 LYS A O 1
ATOM 788 N N . SER A 1 99 ? -6.344 -4.893 16.839 1.00 83.88 99 SER A N 1
ATOM 789 C CA . SER A 1 99 ? -4.936 -5.104 17.177 1.00 83.88 99 SER A CA 1
ATOM 790 C C . SER A 1 99 ? -4.007 -4.631 16.064 1.00 83.88 99 SER A C 1
ATOM 792 O O . SER A 1 99 ? -4.148 -5.007 14.897 1.00 83.88 99 SER A O 1
ATOM 794 N N . ASP A 1 100 ? -2.991 -3.857 16.442 1.00 84.06 100 ASP A N 1
ATOM 795 C CA . ASP A 1 100 ? -1.931 -3.424 15.532 1.00 84.06 100 ASP A CA 1
ATOM 796 C C . ASP A 1 100 ? -1.106 -4.593 14.978 1.00 84.06 100 ASP A C 1
ATOM 798 O O . ASP A 1 100 ? -0.575 -4.501 13.867 1.00 84.06 100 ASP A O 1
ATOM 802 N N . GLU A 1 101 ? -1.048 -5.719 15.692 1.00 86.12 101 GLU A N 1
ATOM 803 C CA . GLU A 1 101 ? -0.352 -6.921 15.228 1.00 86.12 101 GLU A CA 1
ATOM 804 C C . GLU A 1 101 ? -0.969 -7.488 13.947 1.00 86.12 101 GLU A C 1
ATOM 806 O O . GLU A 1 101 ? -0.257 -8.062 13.119 1.00 86.12 101 GLU A O 1
ATOM 811 N N . ILE A 1 102 ? -2.278 -7.296 13.746 1.00 86.81 102 ILE A N 1
ATOM 812 C CA . ILE A 1 102 ? -2.971 -7.752 12.537 1.00 86.81 102 ILE A CA 1
ATOM 813 C C . ILE A 1 102 ? -2.423 -7.046 11.301 1.00 86.81 102 ILE A C 1
ATOM 815 O O . ILE A 1 102 ? -2.216 -7.705 10.283 1.00 86.81 102 ILE A O 1
ATOM 819 N N . LYS A 1 103 ? -2.084 -5.752 11.388 1.00 89.62 103 LYS A N 1
ATOM 820 C CA . LYS A 1 103 ? -1.456 -5.036 10.264 1.00 89.62 103 LYS A CA 1
ATOM 821 C C . LYS A 1 103 ? -0.166 -5.726 9.839 1.00 89.62 103 LYS A C 1
ATOM 823 O O . LYS A 1 103 ? 0.028 -5.975 8.656 1.00 89.62 103 LYS A O 1
ATOM 828 N N . LYS A 1 104 ? 0.684 -6.091 10.803 1.00 86.69 104 LYS A N 1
ATOM 829 C CA . LYS A 1 104 ? 1.956 -6.770 10.529 1.00 86.69 104 LYS A CA 1
ATOM 830 C C . LYS A 1 104 ? 1.742 -8.166 9.950 1.00 86.69 104 LYS A C 1
ATOM 832 O O . LYS A 1 104 ? 2.421 -8.530 8.997 1.00 86.69 104 LYS A O 1
ATOM 837 N N . LYS A 1 105 ? 0.779 -8.928 10.480 1.00 84.25 105 LYS A N 1
ATOM 838 C CA . LYS A 1 105 ? 0.447 -10.266 9.963 1.00 84.25 105 LYS A CA 1
ATOM 839 C C . LYS A 1 105 ? 0.001 -10.212 8.505 1.00 84.25 105 LYS A C 1
ATOM 841 O O . LYS A 1 105 ? 0.446 -11.041 7.726 1.00 84.25 105 LYS A O 1
ATOM 846 N N . PHE A 1 106 ? -0.811 -9.222 8.135 1.00 84.88 106 PHE A N 1
ATOM 847 C CA . PHE A 1 106 ? -1.244 -8.992 6.753 1.00 84.88 106 PHE A CA 1
ATOM 848 C C . PHE A 1 106 ? -0.203 -8.270 5.875 1.00 84.88 106 PHE A C 1
ATOM 850 O O . PHE A 1 106 ? -0.418 -8.147 4.676 1.00 84.88 106 PHE A O 1
ATOM 857 N N . GLY A 1 107 ? 0.924 -7.808 6.431 1.00 86.19 107 GLY A N 1
ATOM 858 C CA . GLY A 1 107 ? 1.929 -7.036 5.687 1.00 86.19 107 GLY A CA 1
ATOM 859 C C . GLY A 1 107 ? 1.476 -5.617 5.316 1.00 86.19 107 GLY A C 1
ATOM 860 O O . GLY A 1 107 ? 1.953 -5.040 4.340 1.00 86.19 107 GLY A O 1
ATOM 861 N N . PHE A 1 108 ? 0.529 -5.053 6.069 1.00 92.31 108 PHE A N 1
ATOM 862 C CA . PHE A 1 108 ? -0.054 -3.726 5.848 1.00 92.31 108 PHE A CA 1
ATOM 863 C C . PHE A 1 108 ? 0.461 -2.656 6.821 1.00 92.31 108 PHE A C 1
ATOM 865 O O . PHE A 1 108 ? 0.009 -1.513 6.785 1.00 92.31 108 PHE A O 1
ATOM 872 N N . ASP A 1 109 ? 1.415 -2.986 7.686 1.00 92.25 109 ASP A N 1
ATOM 873 C CA . ASP A 1 109 ? 2.010 -2.062 8.655 1.00 92.25 109 ASP A CA 1
ATOM 874 C C . ASP A 1 109 ? 2.632 -0.828 7.988 1.00 92.25 109 ASP A C 1
ATOM 876 O O . ASP A 1 109 ? 2.362 0.300 8.408 1.00 92.25 109 ASP A O 1
ATOM 880 N N . ASN A 1 110 ? 3.388 -1.019 6.906 1.00 94.88 110 ASN A N 1
ATOM 881 C CA . ASN A 1 110 ? 3.969 0.095 6.162 1.00 94.88 110 ASN A CA 1
ATOM 882 C C . ASN A 1 110 ? 2.901 0.886 5.398 1.00 94.88 110 ASN A C 1
ATOM 884 O O . ASN A 1 110 ? 2.838 2.107 5.516 1.00 94.88 110 ASN A O 1
ATOM 888 N N . VAL A 1 111 ? 2.034 0.218 4.630 1.00 95.44 111 VAL A N 1
ATOM 889 C CA . VAL A 1 111 ? 1.053 0.918 3.781 1.00 95.44 111 VAL A CA 1
ATOM 890 C C . VAL A 1 111 ? 0.009 1.684 4.590 1.00 95.44 111 VAL A C 1
ATOM 892 O O . VAL A 1 111 ? -0.534 2.659 4.084 1.00 95.44 111 VAL A O 1
ATOM 895 N N . LEU A 1 112 ? -0.243 1.305 5.845 1.00 96.25 112 LEU A N 1
ATOM 896 C CA . LEU A 1 112 ? -1.155 2.001 6.757 1.00 96.25 112 LEU A CA 1
ATOM 897 C C . LEU A 1 112 ? -0.443 2.976 7.706 1.00 96.25 112 LEU A C 1
ATOM 899 O O . LEU A 1 112 ? -1.082 3.567 8.575 1.00 96.25 112 LEU A O 1
ATOM 903 N N . ASN A 1 113 ? 0.866 3.183 7.556 1.00 95.31 113 ASN A N 1
ATOM 904 C CA . ASN A 1 113 ? 1.578 4.193 8.329 1.00 95.31 113 ASN A CA 1
ATOM 905 C C . ASN A 1 113 ? 1.259 5.605 7.777 1.00 95.31 113 ASN A C 1
ATOM 907 O O . ASN A 1 113 ? 1.478 5.867 6.584 1.00 95.31 113 ASN A O 1
ATOM 911 N N . PRO A 1 114 ? 0.764 6.538 8.615 1.00 95.06 114 PRO A N 1
ATOM 912 C CA . PRO A 1 114 ? 0.346 7.871 8.175 1.00 95.06 114 PRO A CA 1
ATOM 913 C C . PRO A 1 114 ? 1.495 8.758 7.675 1.00 95.06 114 PRO A C 1
ATOM 915 O O . PRO A 1 114 ? 1.245 9.690 6.907 1.00 95.06 114 PRO A O 1
ATOM 918 N N . GLY A 1 115 ? 2.738 8.461 8.067 1.00 95.19 115 GLY A N 1
ATOM 919 C CA . GLY A 1 115 ? 3.921 9.255 7.731 1.00 95.19 115 GLY A CA 1
ATOM 920 C C . GLY A 1 115 ? 4.414 9.093 6.291 1.00 95.19 115 GLY A C 1
ATOM 921 O O . GLY A 1 115 ? 5.095 9.981 5.779 1.00 95.19 115 GLY A O 1
ATOM 922 N N . PHE A 1 116 ? 4.073 7.999 5.604 1.00 96.94 116 PHE A N 1
ATOM 923 C CA . PHE A 1 116 ? 4.446 7.849 4.196 1.00 96.94 116 PHE A CA 1
ATOM 924 C C . PHE A 1 116 ? 3.618 8.769 3.307 1.00 96.94 116 PHE A C 1
ATOM 926 O O . PHE A 1 116 ? 2.402 8.871 3.454 1.00 96.94 116 PHE A O 1
ATOM 933 N N . THR A 1 117 ? 4.290 9.415 2.357 1.00 96.31 117 THR A N 1
ATOM 934 C CA . THR A 1 117 ? 3.693 10.405 1.448 1.00 96.31 117 THR A CA 1
ATOM 935 C C . THR A 1 117 ? 3.902 10.058 -0.021 1.00 96.31 117 THR A C 1
ATOM 937 O O . THR A 1 117 ? 3.235 10.642 -0.872 1.00 96.31 117 THR A O 1
ATOM 940 N N . HIS A 1 118 ? 4.808 9.129 -0.332 1.00 96.50 118 HIS A N 1
ATOM 941 C CA . HIS A 1 118 ? 5.133 8.736 -1.700 1.00 96.50 118 HIS A CA 1
ATOM 942 C C . HIS A 1 118 ? 5.153 7.218 -1.848 1.00 96.50 118 HIS A C 1
ATOM 944 O O . HIS A 1 118 ? 5.477 6.498 -0.899 1.00 96.50 118 HIS A O 1
ATOM 950 N N . ILE A 1 119 ? 4.801 6.752 -3.043 1.00 96.56 119 ILE A N 1
ATOM 951 C CA . ILE A 1 119 ? 4.797 5.342 -3.426 1.00 96.56 119 ILE A CA 1
ATOM 952 C C . ILE A 1 119 ? 5.315 5.181 -4.853 1.00 96.56 119 ILE A C 1
ATOM 954 O O . ILE A 1 119 ? 5.014 5.996 -5.721 1.00 96.56 119 ILE A O 1
ATOM 958 N N . GLY A 1 120 ? 6.071 4.122 -5.114 1.00 95.56 120 GLY A N 1
ATOM 959 C CA . GLY A 1 120 ? 6.400 3.702 -6.474 1.00 95.56 120 GLY A CA 1
ATOM 960 C C . GLY A 1 120 ? 6.347 2.191 -6.579 1.00 95.56 120 GLY A C 1
ATOM 961 O O . GLY A 1 120 ? 6.929 1.495 -5.747 1.00 95.56 120 GLY A O 1
ATOM 962 N N . CYS A 1 121 ? 5.632 1.696 -7.584 1.00 93.12 121 CYS A N 1
ATOM 963 C CA . CYS A 1 121 ? 5.302 0.282 -7.722 1.00 93.12 121 CYS A CA 1
ATOM 964 C C . CYS A 1 121 ? 5.850 -0.291 -9.018 1.00 93.12 121 CYS A C 1
ATOM 966 O O . CYS A 1 121 ? 5.822 0.368 -10.056 1.00 93.12 121 CYS A O 1
ATOM 968 N N . TYR A 1 122 ? 6.307 -1.535 -8.959 1.00 90.81 122 TYR A N 1
ATOM 969 C CA . TYR A 1 122 ? 6.689 -2.307 -10.127 1.00 90.81 122 TYR A CA 1
ATOM 970 C C . TYR A 1 122 ? 5.911 -3.616 -10.175 1.00 90.81 122 TYR A C 1
ATOM 972 O O . TYR A 1 122 ? 5.908 -4.371 -9.202 1.00 90.81 122 TYR A O 1
ATOM 980 N N . HIS A 1 123 ? 5.289 -3.887 -11.319 1.00 87.94 123 HIS A N 1
ATOM 981 C CA . HIS A 1 123 ? 4.595 -5.141 -11.574 1.00 87.94 123 HIS A CA 1
ATOM 982 C C . HIS A 1 123 ? 5.519 -6.202 -12.118 1.00 87.94 123 HIS A C 1
ATOM 984 O O . HIS A 1 123 ? 6.326 -5.967 -13.019 1.00 87.94 123 HIS A O 1
ATOM 990 N N . TYR A 1 124 ? 5.371 -7.395 -11.566 1.00 84.44 124 TYR A N 1
ATOM 991 C CA . TYR A 1 124 ? 6.120 -8.545 -12.014 1.00 84.44 124 TYR A CA 1
ATOM 992 C C . TYR A 1 124 ? 5.600 -9.001 -13.370 1.00 84.44 124 TYR A C 1
ATOM 994 O O . TYR A 1 124 ? 4.403 -8.999 -13.641 1.00 84.44 124 TYR A O 1
ATOM 1002 N N . LYS A 1 125 ? 6.517 -9.467 -14.221 1.00 78.69 125 LYS A N 1
ATOM 1003 C CA . LYS A 1 125 ? 6.148 -10.098 -15.498 1.00 78.69 125 LYS A CA 1
ATOM 1004 C C . LYS A 1 125 ? 5.389 -11.413 -15.299 1.00 78.69 125 LYS A C 1
ATOM 1006 O O . LYS A 1 125 ? 4.728 -11.884 -16.218 1.00 78.69 125 LYS A O 1
ATOM 1011 N N . LYS A 1 126 ? 5.530 -12.023 -14.120 1.00 77.56 126 LYS A N 1
ATOM 1012 C CA . LYS A 1 126 ? 4.866 -13.255 -13.707 1.00 77.56 126 LYS A CA 1
ATOM 1013 C C . LYS A 1 126 ? 4.336 -13.067 -12.288 1.00 77.56 126 LYS A C 1
ATOM 1015 O O . LYS A 1 126 ? 5.066 -12.583 -11.432 1.00 77.56 126 LYS A O 1
ATOM 1020 N N . GLN A 1 127 ? 3.091 -13.470 -12.054 1.00 75.62 127 GLN A N 1
ATOM 1021 C CA . GLN A 1 127 ? 2.483 -13.488 -10.725 1.00 75.62 127 GLN A CA 1
ATOM 1022 C C . GLN A 1 127 ? 3.242 -14.461 -9.815 1.00 75.62 127 GLN A C 1
ATOM 1024 O O . GLN A 1 127 ? 3.598 -15.568 -10.235 1.00 75.62 127 GLN A O 1
ATOM 1029 N N . CYS A 1 128 ? 3.503 -14.037 -8.583 1.00 79.25 128 CYS A N 1
ATOM 1030 C CA . CYS A 1 128 ? 4.212 -14.833 -7.591 1.00 79.25 128 CYS A CA 1
ATOM 1031 C C . CYS A 1 128 ? 3.219 -15.266 -6.510 1.00 79.25 128 CYS A C 1
ATOM 1033 O O . CYS A 1 128 ? 2.780 -14.442 -5.708 1.00 79.25 128 CYS A O 1
ATOM 1035 N N . SER A 1 129 ? 2.864 -16.549 -6.508 1.00 81.19 129 SER A N 1
ATOM 1036 C CA . SER A 1 129 ? 1.918 -17.136 -5.558 1.00 81.19 129 SER A CA 1
ATOM 1037 C C . SER A 1 129 ? 2.665 -17.782 -4.397 1.00 81.19 129 SER A C 1
ATOM 1039 O O . SER A 1 129 ? 3.505 -18.659 -4.605 1.00 81.19 129 SER A O 1
ATOM 1041 N N . GLU A 1 130 ? 2.343 -17.382 -3.174 1.00 74.38 130 GLU A N 1
ATOM 1042 C CA . GLU A 1 130 ? 2.899 -17.963 -1.953 1.00 74.38 130 GLU A CA 1
ATOM 1043 C C . GLU A 1 130 ? 1.763 -18.413 -1.038 1.00 74.38 130 GLU A C 1
ATOM 1045 O O . GLU A 1 130 ? 0.793 -17.688 -0.840 1.00 74.38 130 GLU A O 1
ATOM 1050 N N . THR A 1 131 ? 1.863 -19.615 -0.469 1.00 75.69 131 THR A N 1
ATOM 1051 C CA . THR A 1 131 ? 0.889 -20.052 0.537 1.00 75.69 131 THR A CA 1
ATOM 1052 C C . THR A 1 131 ? 1.356 -19.606 1.915 1.00 75.69 131 THR A C 1
ATOM 1054 O O . THR A 1 131 ? 2.368 -20.085 2.418 1.00 75.69 131 THR A O 1
ATOM 1057 N N . VAL A 1 132 ? 0.606 -18.699 2.532 1.00 71.25 132 VAL A N 1
ATOM 1058 C CA . VAL A 1 132 ? 0.894 -18.120 3.842 1.00 71.25 132 VAL A CA 1
ATOM 1059 C C . VAL A 1 132 ? -0.132 -18.624 4.853 1.00 71.25 132 VAL A C 1
ATOM 1061 O O . VAL A 1 132 ? -1.340 -18.606 4.605 1.00 71.25 132 VAL A O 1
ATOM 1064 N N . MET A 1 133 ? 0.346 -19.067 6.015 1.00 71.31 133 MET A N 1
ATOM 1065 C CA . MET A 1 133 ? -0.514 -19.380 7.152 1.00 71.31 133 MET A CA 1
ATOM 1066 C C . MET A 1 133 ? -0.726 -18.122 7.994 1.00 71.31 133 MET A C 1
ATOM 1068 O O . MET A 1 133 ? 0.204 -17.611 8.617 1.00 71.31 133 MET A O 1
ATOM 1072 N N . TYR A 1 134 ? -1.963 -17.649 8.056 1.00 68.19 134 TYR A N 1
ATOM 1073 C CA . TYR A 1 134 ? -2.370 -16.576 8.951 1.00 68.19 134 TYR A CA 1
ATOM 1074 C C . TYR A 1 134 ? -2.922 -17.187 10.230 1.00 68.19 134 TYR A C 1
ATOM 1076 O O . TYR A 1 134 ? -3.973 -17.823 10.200 1.00 68.19 134 TYR A O 1
ATOM 1084 N N . SER A 1 135 ? -2.228 -16.987 11.350 1.00 66.69 135 SER A N 1
ATOM 1085 C CA . SER A 1 135 ? -2.729 -17.384 12.665 1.00 66.69 135 SER A CA 1
ATOM 1086 C C . SER A 1 135 ? -2.939 -16.167 13.554 1.00 66.69 135 SER A C 1
ATOM 1088 O O . SER A 1 135 ? -2.032 -15.358 13.780 1.00 66.69 135 SER A O 1
ATOM 1090 N N . THR A 1 136 ? -4.141 -16.042 14.088 1.00 65.44 136 THR A N 1
ATOM 1091 C CA . THR A 1 136 ? -4.500 -15.152 15.192 1.00 65.44 136 THR A CA 1
ATOM 1092 C C . THR A 1 136 ? -4.908 -16.003 16.394 1.00 65.44 136 THR A C 1
ATOM 1094 O O . THR A 1 136 ? -4.934 -17.227 16.297 1.00 65.44 136 THR A O 1
ATOM 1097 N N . GLU A 1 137 ? -5.208 -15.368 17.525 1.00 67.50 137 GLU A N 1
ATOM 1098 C CA . GLU A 1 137 ? -5.814 -16.058 18.673 1.00 67.50 137 GLU A CA 1
ATOM 1099 C C . GLU A 1 137 ? -7.189 -16.663 18.321 1.00 67.50 137 GLU A C 1
ATOM 1101 O O . GLU A 1 137 ? -7.604 -17.652 18.914 1.00 67.50 137 GLU A O 1
ATOM 1106 N N . TYR A 1 138 ? -7.863 -16.110 17.307 1.00 63.56 138 TYR A N 1
ATOM 1107 C CA . TYR A 1 138 ? -9.243 -16.439 16.952 1.00 63.56 138 TYR A CA 1
ATOM 1108 C C . TYR A 1 138 ? -9.367 -17.387 15.752 1.00 63.56 138 TYR A C 1
ATOM 1110 O O . TYR A 1 138 ? -10.407 -18.016 15.579 1.00 63.56 138 TYR A O 1
ATOM 1118 N N . PHE A 1 139 ? -8.337 -17.503 14.907 1.00 67.88 139 PHE A N 1
ATOM 1119 C CA . PHE A 1 139 ? -8.360 -18.406 13.753 1.00 67.88 139 PHE A CA 1
ATOM 1120 C C . PHE A 1 139 ? -6.963 -18.743 13.231 1.00 67.88 139 PHE A C 1
ATOM 1122 O O . PHE A 1 139 ? -6.036 -17.936 13.316 1.00 67.88 139 PHE A O 1
ATOM 1129 N N . THR A 1 140 ? -6.857 -19.893 12.565 1.00 76.62 140 THR A N 1
ATOM 1130 C CA . THR A 1 140 ? -5.722 -20.255 11.710 1.00 76.62 140 THR A CA 1
ATOM 1131 C C . THR A 1 140 ? -6.242 -20.554 10.310 1.00 76.62 140 THR A C 1
ATOM 1133 O O . THR A 1 140 ? -7.114 -21.403 10.139 1.00 76.62 140 THR A O 1
ATOM 1136 N N . LYS A 1 141 ? -5.729 -19.852 9.297 1.00 76.06 141 LYS A N 1
ATOM 1137 C CA . LYS A 1 141 ? -6.169 -19.993 7.905 1.00 76.06 141 LYS A CA 1
ATOM 1138 C C . LYS A 1 141 ? -4.973 -20.014 6.962 1.00 76.06 141 LYS A C 1
ATOM 1140 O O . LYS A 1 141 ? -4.135 -19.116 6.990 1.00 76.06 141 LYS A O 1
ATOM 1145 N N . MET A 1 142 ? -4.926 -21.025 6.100 1.00 77.12 142 MET A N 1
ATOM 1146 C CA . MET A 1 142 ? -4.007 -21.064 4.964 1.00 77.12 142 MET A CA 1
ATOM 1147 C C . MET A 1 142 ? -4.568 -20.196 3.843 1.00 77.12 142 MET A C 1
ATOM 1149 O O . MET A 1 142 ? -5.755 -20.292 3.523 1.00 77.12 142 MET A O 1
ATOM 1153 N N . ARG A 1 143 ? -3.732 -19.358 3.237 1.00 72.12 143 ARG A N 1
ATOM 1154 C CA . ARG A 1 143 ? -4.118 -18.556 2.075 1.00 72.12 143 ARG A CA 1
ATOM 1155 C C . ARG A 1 143 ? -3.040 -18.595 1.022 1.00 72.12 143 ARG A C 1
ATOM 1157 O O . ARG A 1 143 ? -1.867 -18.474 1.344 1.00 72.12 143 ARG A O 1
ATOM 1164 N N . VAL A 1 144 ? -3.458 -18.681 -0.231 1.00 74.69 144 VAL A N 1
ATOM 1165 C CA . VAL A 1 144 ? -2.586 -18.342 -1.349 1.00 74.69 144 VAL A CA 1
ATOM 1166 C C . VAL A 1 144 ? -2.632 -16.828 -1.500 1.00 74.69 144 VAL A C 1
ATOM 1168 O O . VAL A 1 144 ? -3.700 -16.248 -1.680 1.00 74.69 144 VAL A O 1
ATOM 1171 N N . VAL A 1 145 ? -1.481 -16.194 -1.338 1.00 73.94 145 VAL A N 1
ATOM 1172 C CA . VAL A 1 145 ? -1.280 -14.773 -1.573 1.00 73.94 145 VAL A CA 1
ATOM 1173 C C . VAL A 1 145 ? -0.597 -14.649 -2.913 1.00 73.94 145 VAL A C 1
ATOM 1175 O O . VAL A 1 145 ? 0.537 -15.096 -3.094 1.00 73.94 145 VAL A O 1
ATOM 1178 N N . ASP A 1 146 ? -1.295 -14.020 -3.841 1.00 77.25 146 ASP A N 1
ATOM 1179 C CA . ASP A 1 146 ? -0.721 -13.686 -5.120 1.00 77.25 146 ASP A CA 1
ATOM 1180 C C . ASP A 1 146 ? -0.138 -12.281 -5.073 1.00 77.25 146 ASP A C 1
ATOM 1182 O O . ASP A 1 146 ? -0.848 -11.287 -4.939 1.00 77.25 146 ASP A O 1
ATOM 1186 N N . THR A 1 147 ? 1.176 -12.194 -5.224 1.00 78.00 147 THR A N 1
ATOM 1187 C CA . THR A 1 147 ? 1.868 -10.917 -5.359 1.00 78.00 147 THR A CA 1
ATOM 1188 C C . THR A 1 147 ? 2.039 -10.598 -6.840 1.00 78.00 147 THR A C 1
ATOM 1190 O O . THR A 1 147 ? 2.681 -11.324 -7.605 1.00 78.00 147 THR A O 1
ATOM 1193 N N . LYS A 1 148 ? 1.400 -9.505 -7.263 1.00 80.25 148 LYS A N 1
ATOM 1194 C CA . LYS A 1 148 ? 1.445 -8.994 -8.645 1.00 80.25 148 LYS A CA 1
ATOM 1195 C C . LYS A 1 148 ? 2.613 -8.030 -8.873 1.00 80.25 148 LYS A C 1
ATOM 1197 O O . LYS A 1 148 ? 2.917 -7.661 -10.004 1.00 80.25 148 LYS A O 1
ATOM 1202 N N . GLY A 1 149 ? 3.284 -7.631 -7.800 1.00 88.44 149 GLY A N 1
ATOM 1203 C CA . GLY A 1 149 ? 4.379 -6.683 -7.833 1.00 88.44 149 GLY A CA 1
ATOM 1204 C C . GLY A 1 149 ? 4.822 -6.278 -6.438 1.00 88.44 149 GLY A C 1
ATOM 1205 O O . GLY A 1 149 ? 4.363 -6.823 -5.432 1.00 88.44 149 GLY A O 1
ATOM 1206 N N . VAL A 1 150 ? 5.682 -5.269 -6.394 1.00 91.06 150 VAL A N 1
ATOM 1207 C CA . VAL A 1 150 ? 6.161 -4.651 -5.160 1.00 91.06 150 VAL A CA 1
ATOM 1208 C C . VAL A 1 150 ? 6.090 -3.140 -5.268 1.00 91.06 150 VAL A C 1
ATOM 1210 O O . VAL A 1 150 ? 6.445 -2.548 -6.288 1.00 91.06 150 VAL A O 1
ATOM 1213 N N . CYS A 1 151 ? 5.651 -2.514 -4.187 1.00 93.81 151 CYS A N 1
ATOM 1214 C CA . CYS A 1 151 ? 5.657 -1.079 -4.000 1.00 93.81 151 CYS A CA 1
ATOM 1215 C C . CYS A 1 151 ? 6.644 -0.697 -2.904 1.00 93.81 151 CYS A C 1
ATOM 1217 O O . CYS A 1 151 ? 6.728 -1.351 -1.864 1.00 93.81 151 CYS A O 1
ATOM 1219 N N . LEU A 1 152 ? 7.362 0.397 -3.126 1.00 95.81 152 LEU A N 1
ATOM 1220 C CA . LEU A 1 152 ? 8.206 1.040 -2.127 1.00 95.81 152 LEU A CA 1
ATOM 1221 C C . LEU A 1 152 ? 7.530 2.318 -1.639 1.00 95.81 152 LEU A C 1
ATOM 1223 O O . LEU A 1 152 ? 6.912 3.026 -2.433 1.00 95.81 152 LEU A O 1
ATOM 1227 N N . LEU A 1 153 ? 7.675 2.610 -0.349 1.00 96.50 153 LEU A N 1
ATOM 1228 C CA . LEU A 1 153 ? 7.089 3.763 0.332 1.00 96.50 153 LEU A CA 1
ATOM 1229 C C . LEU A 1 153 ? 8.188 4.688 0.872 1.00 96.50 153 LEU A C 1
ATOM 1231 O O . LEU A 1 153 ? 9.246 4.222 1.302 1.00 96.50 153 LEU A O 1
ATOM 1235 N N . SER A 1 154 ? 7.939 6.000 0.893 1.00 95.44 154 SER A N 1
ATOM 1236 C CA . SER A 1 154 ? 8.863 6.971 1.502 1.00 95.44 154 SER A CA 1
ATOM 1237 C C . SER A 1 154 ? 8.175 8.178 2.149 1.00 95.44 154 SER A C 1
ATOM 1239 O O . SER A 1 154 ? 7.063 8.586 1.792 1.00 95.44 154 SER A O 1
ATOM 1241 N N . ILE A 1 155 ? 8.854 8.747 3.151 1.00 92.88 155 ILE A N 1
ATOM 1242 C CA . ILE A 1 155 ? 8.468 9.968 3.878 1.00 92.88 155 ILE A CA 1
ATOM 1243 C C . ILE A 1 155 ? 9.018 11.175 3.096 1.00 92.88 155 ILE A C 1
ATOM 1245 O O . ILE A 1 155 ? 9.920 11.879 3.538 1.00 92.88 155 ILE A O 1
ATOM 1249 N N . GLY A 1 156 ? 8.535 11.359 1.869 1.00 90.81 156 GLY A N 1
ATOM 1250 C CA . GLY A 1 156 ? 8.948 12.430 0.954 1.00 90.81 156 GLY A CA 1
ATOM 1251 C C . GLY A 1 156 ? 9.448 11.906 -0.396 1.00 90.81 156 GLY A C 1
ATOM 1252 O O . GLY A 1 156 ? 9.556 10.691 -0.563 1.00 90.81 156 GLY A O 1
ATOM 1253 N N . PRO A 1 157 ? 9.746 12.801 -1.354 1.00 87.56 157 PRO A N 1
ATOM 1254 C CA . PRO A 1 157 ? 10.251 12.412 -2.668 1.00 87.56 157 PRO A CA 1
ATOM 1255 C C . PRO A 1 157 ? 11.531 11.579 -2.564 1.00 87.56 157 PRO A C 1
ATOM 1257 O O . PRO A 1 157 ? 12.417 11.879 -1.758 1.00 87.56 157 PRO A O 1
ATOM 1260 N N . TYR A 1 158 ? 11.655 10.547 -3.393 1.00 89.44 158 TYR A N 1
ATOM 1261 C CA . TYR A 1 158 ? 12.854 9.726 -3.457 1.00 89.44 158 TYR A CA 1
ATOM 1262 C C . TYR A 1 158 ? 13.867 10.309 -4.445 1.00 89.44 158 TYR A C 1
ATOM 1264 O O . TYR A 1 158 ? 13.659 10.340 -5.661 1.00 89.44 158 TYR A O 1
ATOM 1272 N N . CYS A 1 159 ? 15.007 10.740 -3.905 1.00 87.25 159 CYS A N 1
ATOM 1273 C CA . CYS A 1 159 ? 16.068 11.401 -4.657 1.00 87.25 159 CYS A CA 1
ATOM 1274 C C . CYS A 1 159 ? 17.322 10.509 -4.710 1.00 87.25 159 CYS A C 1
ATOM 1276 O O . CYS A 1 159 ? 18.155 10.580 -3.808 1.00 87.25 159 CYS A O 1
ATOM 1278 N N . PRO A 1 160 ? 17.506 9.671 -5.749 1.00 82.44 160 PRO A N 1
ATOM 1279 C CA . PRO A 1 160 ? 18.620 8.716 -5.807 1.00 82.44 160 PRO A CA 1
ATOM 1280 C C . PRO A 1 160 ? 20.011 9.373 -5.881 1.00 82.44 160 PRO A C 1
ATOM 1282 O O . PRO A 1 160 ? 21.004 8.746 -5.523 1.00 82.44 160 PRO A O 1
ATOM 1285 N N . HIS A 1 161 ? 20.090 10.629 -6.330 1.00 84.62 161 HIS A N 1
ATOM 1286 C CA . HIS A 1 161 ? 21.345 11.369 -6.542 1.00 84.62 161 HIS A CA 1
ATOM 1287 C C . HIS A 1 161 ? 21.370 12.720 -5.815 1.00 84.62 161 HIS A C 1
ATOM 1289 O O . HIS A 1 161 ? 22.021 13.669 -6.258 1.00 84.62 161 HIS A O 1
ATOM 1295 N N . GLY A 1 162 ? 20.617 12.853 -4.726 1.00 83.00 162 GLY A N 1
ATOM 1296 C CA . GLY A 1 162 ? 20.370 14.161 -4.140 1.00 83.00 162 GLY A CA 1
ATOM 1297 C C . GLY A 1 162 ? 19.720 14.128 -2.771 1.00 83.00 162 GLY A C 1
ATOM 1298 O O . GLY A 1 162 ? 19.615 13.080 -2.138 1.00 83.00 162 GLY A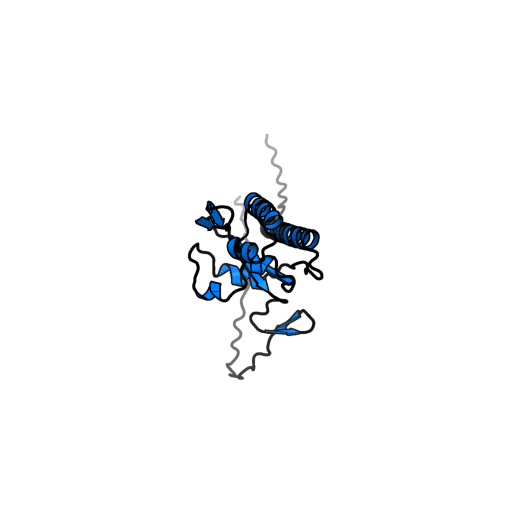 O 1
ATOM 1299 N N . SER A 1 163 ? 19.276 15.298 -2.334 1.00 83.62 163 SER A N 1
ATOM 1300 C CA . SER A 1 163 ? 18.490 15.485 -1.117 1.00 83.62 163 SER A CA 1
ATOM 1301 C C . SER A 1 163 ? 17.155 16.138 -1.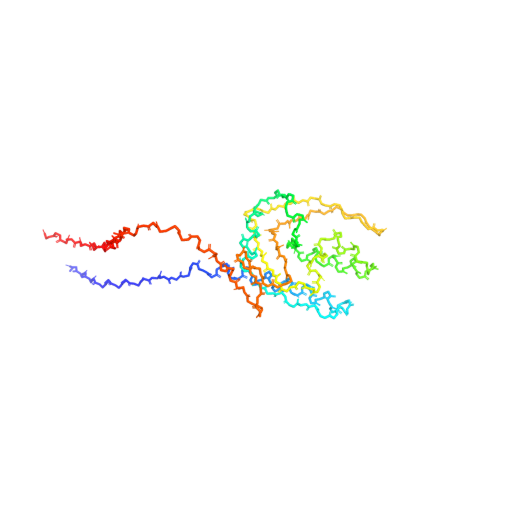444 1.00 83.62 163 SER A C 1
ATOM 1303 O O . SER A 1 163 ? 16.995 16.778 -2.485 1.00 83.62 163 SER A O 1
ATOM 1305 N N . VAL A 1 164 ? 16.193 15.985 -0.540 1.00 82.50 164 VAL A N 1
ATOM 1306 C CA . VAL A 1 164 ? 14.941 16.737 -0.607 1.00 82.50 164 VAL A CA 1
ATOM 1307 C C . VAL A 1 164 ? 15.189 18.135 -0.044 1.00 82.50 164 VAL A C 1
ATOM 1309 O O . VAL A 1 164 ? 15.624 18.271 1.097 1.00 82.50 164 VAL A O 1
ATOM 1312 N N . GLU A 1 165 ? 14.898 19.167 -0.828 1.00 81.88 165 GLU A N 1
ATOM 1313 C CA . GLU A 1 165 ? 14.906 20.569 -0.404 1.00 81.88 165 GLU A CA 1
ATOM 1314 C C . GLU A 1 165 ? 13.595 21.211 -0.866 1.00 81.88 165 GLU A C 1
ATOM 1316 O O . GLU A 1 165 ? 13.224 21.097 -2.034 1.00 81.88 165 GLU A O 1
ATOM 1321 N N . ASN A 1 166 ? 12.847 21.823 0.058 1.00 79.56 166 ASN A N 1
ATOM 1322 C CA . ASN A 1 166 ? 11.530 22.421 -0.213 1.00 79.56 166 ASN A CA 1
ATOM 1323 C C . ASN A 1 166 ? 10.544 21.477 -0.936 1.00 79.56 166 ASN A C 1
ATOM 1325 O O . ASN A 1 166 ? 9.773 21.897 -1.794 1.00 79.56 166 ASN A O 1
ATOM 1329 N N . GLY A 1 167 ? 10.584 20.181 -0.608 1.00 73.25 167 GLY A N 1
ATOM 1330 C CA . GLY A 1 167 ? 9.711 19.175 -1.221 1.00 73.25 167 GLY A CA 1
ATOM 1331 C C . GLY A 1 167 ? 10.093 18.775 -2.650 1.00 73.25 167 GLY A C 1
ATOM 1332 O O . GLY A 1 167 ? 9.308 18.095 -3.306 1.00 73.25 167 GLY A O 1
ATOM 1333 N N . MET A 1 168 ? 11.280 19.156 -3.132 1.00 75.81 168 MET A N 1
ATOM 1334 C CA . MET A 1 168 ? 11.807 18.782 -4.447 1.00 75.81 168 MET A CA 1
ATOM 1335 C C . MET A 1 168 ? 13.157 18.074 -4.330 1.00 75.81 168 MET A C 1
ATOM 1337 O O . MET A 1 168 ? 13.921 18.315 -3.396 1.00 75.81 168 MET A O 1
ATOM 1341 N N . CYS A 1 169 ? 13.473 17.213 -5.301 1.00 83.44 169 CYS A N 1
ATOM 1342 C CA . CYS A 1 169 ? 14.795 16.602 -5.387 1.00 83.44 169 CYS A CA 1
ATOM 1343 C C . CYS A 1 169 ? 15.821 17.604 -5.907 1.00 83.44 169 CYS A C 1
ATOM 1345 O O . CYS A 1 169 ? 15.779 18.002 -7.071 1.00 83.44 169 CYS A O 1
ATOM 1347 N N . LYS A 1 170 ? 16.785 17.954 -5.061 1.00 84.00 170 LYS A N 1
ATOM 1348 C CA . LYS A 1 170 ? 17.961 18.730 -5.437 1.00 84.00 170 LYS A CA 1
ATOM 1349 C C . LYS A 1 170 ? 19.121 17.779 -5.668 1.00 84.00 170 LYS A C 1
ATOM 1351 O O . LYS A 1 170 ? 19.471 16.999 -4.782 1.00 84.00 170 LYS A O 1
ATOM 1356 N N . MET A 1 171 ? 19.707 17.819 -6.861 1.00 80.12 171 MET A N 1
ATOM 1357 C CA . MET A 1 171 ? 20.906 17.034 -7.139 1.00 80.12 171 MET A CA 1
ATOM 1358 C C . MET A 1 171 ? 22.040 17.513 -6.240 1.00 80.12 171 MET A C 1
ATOM 1360 O O . MET A 1 171 ? 22.238 18.714 -6.056 1.00 80.12 171 MET A O 1
ATOM 1364 N N . LYS A 1 172 ? 22.791 16.567 -5.683 1.00 77.94 172 LYS A N 1
ATOM 1365 C CA . LYS A 1 172 ? 24.038 16.902 -5.008 1.00 77.94 172 LYS A CA 1
ATOM 1366 C C . LYS A 1 172 ? 24.998 17.401 -6.086 1.00 77.94 172 LYS A C 1
ATOM 1368 O O . LYS A 1 172 ? 25.186 16.699 -7.079 1.00 77.94 172 LYS A O 1
ATOM 1373 N N . GLU A 1 173 ? 25.567 18.597 -5.920 1.00 70.56 173 GLU A N 1
ATOM 1374 C CA . GLU A 1 173 ? 26.634 19.058 -6.810 1.00 70.56 173 GLU A CA 1
ATOM 1375 C C . GLU A 1 173 ? 27.718 17.981 -6.831 1.00 70.56 173 GLU A C 1
ATOM 1377 O O . GLU A 1 173 ? 28.329 17.648 -5.810 1.00 70.56 173 GLU A O 1
ATOM 1382 N N . LEU A 1 174 ? 27.901 17.369 -8.000 1.00 63.12 174 LEU A N 1
ATOM 1383 C CA . LEU A 1 174 ? 29.050 16.524 -8.247 1.00 63.12 174 LEU A CA 1
ATOM 1384 C C . LEU A 1 174 ? 30.250 17.453 -8.131 1.00 63.12 174 LEU A C 1
ATOM 1386 O O . LEU A 1 174 ? 30.413 18.347 -8.955 1.00 63.12 174 LEU A O 1
ATOM 1390 N N . ALA A 1 175 ? 31.068 17.266 -7.094 1.00 51.56 175 ALA A N 1
ATOM 1391 C CA . ALA A 1 175 ? 32.381 17.879 -7.038 1.00 51.56 175 ALA A CA 1
ATOM 1392 C C . ALA A 1 175 ? 33.147 17.386 -8.269 1.00 51.56 175 ALA A C 1
ATOM 1394 O O . ALA A 1 175 ? 33.668 16.268 -8.295 1.00 51.56 175 ALA A O 1
ATOM 1395 N N . THR A 1 176 ? 33.137 18.194 -9.325 1.00 44.25 176 THR A N 1
ATOM 1396 C CA . THR A 1 176 ? 33.857 17.934 -10.558 1.00 44.25 176 THR A CA 1
ATOM 1397 C C . THR A 1 176 ? 35.332 17.923 -10.189 1.00 44.25 176 THR A C 1
ATOM 1399 O O . THR A 1 176 ? 35.965 18.972 -10.089 1.00 44.25 176 THR A O 1
ATOM 1402 N N . LYS A 1 177 ? 35.912 16.740 -9.961 1.00 42.03 177 LYS A N 1
ATOM 1403 C CA . LYS A 1 177 ? 37.355 16.588 -10.138 1.00 42.03 177 LYS A CA 1
ATOM 1404 C C . LYS A 1 177 ? 37.600 16.935 -11.598 1.00 42.03 177 LYS A C 1
ATOM 1406 O O . LYS A 1 177 ? 37.239 16.167 -12.486 1.00 42.03 177 LYS A O 1
ATOM 1411 N N . SER A 1 178 ? 38.128 18.129 -11.834 1.00 39.66 178 SER A N 1
ATOM 1412 C CA . SER A 1 178 ? 38.529 18.618 -13.143 1.00 39.66 178 SER A CA 1
ATOM 1413 C C . SER A 1 178 ? 39.668 17.748 -13.678 1.00 39.66 178 SER A C 1
ATOM 1415 O O . SER A 1 178 ? 40.840 18.099 -13.632 1.00 39.66 178 SER A O 1
ATOM 1417 N N . GLN A 1 179 ? 39.337 16.584 -14.226 1.00 36.72 179 GLN A N 1
ATOM 1418 C CA . GLN A 1 179 ? 40.183 15.983 -15.241 1.00 36.72 179 GLN A CA 1
ATOM 1419 C C . GLN A 1 179 ? 39.822 16.650 -16.561 1.00 36.72 179 GLN A C 1
ATOM 1421 O O . GLN A 1 179 ? 38.890 16.267 -17.262 1.00 36.72 179 GLN A O 1
ATOM 1426 N N . SER A 1 180 ? 40.582 17.705 -16.853 1.00 38.97 180 SER A N 1
ATOM 1427 C CA . SER A 1 180 ? 40.812 18.209 -18.200 1.00 38.97 180 SER A CA 1
ATOM 1428 C C . SER A 1 180 ? 41.138 17.018 -19.111 1.00 38.97 180 SER A C 1
ATOM 1430 O O . SER A 1 180 ? 42.276 16.550 -19.151 1.00 38.97 180 SER A O 1
ATOM 1432 N N . SER A 1 181 ? 40.142 16.517 -19.839 1.00 35.88 181 SER A N 1
ATOM 1433 C CA . SER A 1 181 ? 40.365 15.681 -21.011 1.00 35.88 181 SER A CA 1
ATOM 1434 C C . SER A 1 181 ? 39.803 16.410 -22.226 1.00 35.88 181 SER A C 1
ATOM 1436 O O . SER A 1 181 ? 38.606 16.623 -22.389 1.00 35.88 181 SER A O 1
ATOM 1438 N N . SER A 1 182 ? 40.763 16.904 -23.001 1.00 31.30 182 SER A N 1
ATOM 1439 C CA . SER A 1 182 ? 40.701 17.331 -24.393 1.00 31.30 182 SER A CA 1
ATOM 1440 C C . SER A 1 182 ? 39.423 16.930 -25.144 1.00 31.30 182 SER A C 1
ATOM 1442 O O . SER A 1 182 ? 39.179 15.763 -25.450 1.00 31.30 182 SER A O 1
ATOM 1444 N N . SER A 1 183 ? 38.644 17.953 -25.487 1.00 33.09 183 SER A N 1
ATOM 1445 C CA . SER A 1 183 ? 37.552 17.909 -26.452 1.00 33.09 183 SER A CA 1
ATOM 1446 C C . SER A 1 183 ? 38.081 17.536 -27.842 1.00 33.09 183 SER A C 1
ATOM 1448 O O . SER A 1 183 ? 38.764 18.329 -28.490 1.00 33.09 183 SER A O 1
ATOM 1450 N N . LYS A 1 184 ? 37.720 16.348 -28.336 1.00 34.94 184 LYS A N 1
ATOM 1451 C CA . LYS A 1 184 ? 37.634 16.079 -29.776 1.00 34.94 184 LYS A CA 1
ATOM 1452 C C . LYS A 1 184 ? 36.159 16.054 -30.163 1.00 34.94 184 LYS A C 1
ATOM 14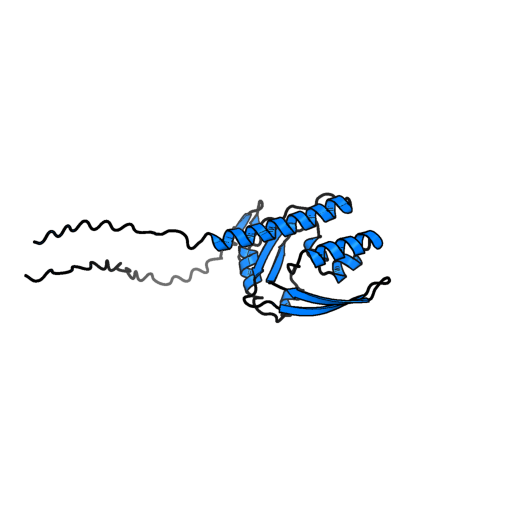54 O O . LYS A 1 184 ? 35.442 15.100 -29.876 1.00 34.94 184 LYS A O 1
ATOM 1459 N N . LYS A 1 185 ? 35.717 17.135 -30.811 1.00 33.06 185 LYS A N 1
ATOM 1460 C CA . LYS A 1 185 ? 34.433 17.230 -31.514 1.00 33.06 185 LYS A CA 1
ATOM 1461 C C . LYS A 1 185 ? 34.354 16.116 -32.563 1.00 33.06 185 LYS A C 1
ATOM 1463 O O . LYS A 1 185 ? 35.006 16.211 -33.597 1.00 33.06 185 LYS A O 1
ATOM 1468 N N . HIS A 1 186 ? 33.536 15.098 -32.318 1.00 34.94 186 HIS A N 1
ATOM 1469 C CA . HIS A 1 186 ? 32.987 14.272 -33.387 1.00 34.94 186 HIS A CA 1
ATOM 1470 C C . HIS A 1 186 ? 31.602 14.807 -33.738 1.00 34.94 186 HIS A C 1
ATOM 1472 O O . HIS A 1 186 ? 30.642 14.681 -32.981 1.00 34.94 186 HIS A O 1
ATOM 1478 N N . THR A 1 187 ? 31.536 15.470 -34.885 1.00 33.78 187 THR A N 1
ATOM 1479 C CA . THR A 1 187 ? 30.318 15.928 -35.544 1.00 33.78 187 THR A CA 1
ATOM 1480 C C . THR A 1 187 ? 29.506 14.695 -35.951 1.00 33.78 187 THR A C 1
ATOM 1482 O O . THR A 1 187 ? 29.888 13.978 -36.872 1.00 33.78 187 THR A O 1
ATOM 1485 N N . PHE A 1 188 ? 28.408 14.408 -35.249 1.00 35.53 188 PHE A N 1
ATOM 1486 C CA . PHE A 1 188 ? 27.444 13.398 -35.685 1.00 35.53 188 PHE A CA 1
ATOM 1487 C C . PHE A 1 188 ? 26.638 13.964 -36.860 1.00 35.53 188 PHE A C 1
ATOM 1489 O O . PHE A 1 188 ? 25.833 14.879 -36.702 1.00 35.53 188 PHE A O 1
ATOM 1496 N N . SER A 1 189 ? 26.909 13.437 -38.054 1.00 32.97 189 SER A N 1
ATOM 1497 C CA . SER A 1 189 ? 26.162 13.712 -39.279 1.00 32.97 189 SER A CA 1
ATOM 1498 C C . SER A 1 189 ? 24.827 12.961 -39.238 1.00 32.97 189 SER A C 1
ATOM 1500 O O . SER A 1 189 ? 24.805 11.729 -39.260 1.00 32.97 189 SER A O 1
ATOM 1502 N N . PHE A 1 190 ? 23.711 13.689 -39.165 1.00 35.78 190 PHE A N 1
ATOM 1503 C CA . PHE A 1 190 ? 22.386 13.128 -39.423 1.00 35.78 190 PHE A CA 1
ATOM 1504 C C 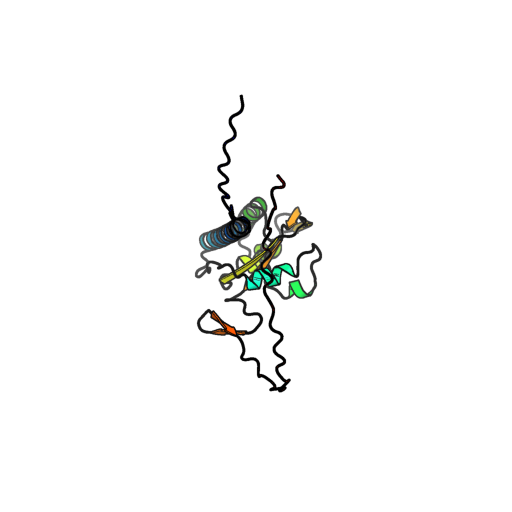. PHE A 1 190 ? 22.287 12.797 -40.915 1.00 35.78 190 PHE A C 1
ATOM 1506 O O . PHE A 1 190 ? 22.131 13.681 -41.753 1.00 35.78 190 PHE A O 1
ATOM 1513 N N . SER A 1 191 ? 22.392 11.512 -41.252 1.00 35.44 191 SER A N 1
ATOM 1514 C CA . SER A 1 191 ? 22.082 11.034 -42.598 1.00 35.44 191 SER A CA 1
ATOM 1515 C C . SER A 1 191 ? 20.567 11.075 -42.790 1.00 35.44 191 SER A C 1
ATOM 1517 O O . SER A 1 191 ? 19.838 10.247 -42.248 1.00 35.44 191 SER A O 1
ATOM 1519 N N . VAL A 1 192 ? 20.090 12.069 -43.537 1.00 37.66 192 VAL A N 1
ATOM 1520 C CA . VAL A 1 192 ? 18.729 12.102 -44.078 1.00 37.66 192 VAL A CA 1
ATOM 1521 C C . VAL A 1 192 ? 18.647 11.010 -45.144 1.00 37.66 192 VAL A C 1
ATOM 1523 O O . VAL A 1 192 ? 19.281 11.111 -46.192 1.00 37.66 192 VAL A O 1
ATOM 1526 N N . ILE A 1 193 ? 17.888 9.948 -44.877 1.00 41.16 193 ILE A N 1
ATOM 1527 C CA . ILE A 1 193 ? 17.554 8.946 -45.893 1.00 41.16 193 ILE A CA 1
ATOM 1528 C C . ILE A 1 193 ? 16.491 9.570 -46.803 1.00 41.16 193 ILE A C 1
ATOM 1530 O O . ILE A 1 193 ? 15.311 9.608 -46.462 1.00 41.16 193 ILE A O 1
ATOM 1534 N N . VAL A 1 194 ? 16.917 10.090 -47.956 1.00 38.81 194 VAL A N 1
ATOM 1535 C CA . VAL A 1 194 ? 16.019 10.436 -49.064 1.00 38.81 194 VAL A CA 1
ATOM 1536 C C . VAL A 1 194 ? 15.863 9.188 -49.931 1.00 38.81 194 VAL A C 1
ATOM 1538 O O . VAL A 1 194 ? 16.779 8.806 -50.655 1.00 38.81 194 VAL A O 1
ATOM 1541 N N . LEU A 1 195 ? 14.706 8.531 -49.845 1.00 37.91 195 LEU A N 1
ATOM 1542 C CA . LEU A 1 195 ? 14.310 7.481 -50.784 1.00 37.91 195 LEU A CA 1
ATOM 1543 C C . LEU A 1 195 ? 13.777 8.142 -52.062 1.00 37.91 195 LEU A C 1
ATOM 1545 O O . LEU A 1 195 ? 12.649 8.629 -52.092 1.00 37.91 195 LEU A O 1
ATOM 1549 N N . VAL A 1 196 ? 14.598 8.168 -53.113 1.00 38.22 196 VAL A N 1
ATOM 1550 C CA . VAL A 1 196 ? 14.170 8.507 -54.477 1.00 38.22 196 VAL A CA 1
ATOM 1551 C C . VAL A 1 196 ? 13.782 7.208 -55.181 1.00 38.22 196 VAL A C 1
ATOM 1553 O O . VAL A 1 196 ? 14.634 6.352 -55.401 1.00 38.22 196 VAL A O 1
ATOM 1556 N N . PHE A 1 197 ? 12.508 7.057 -55.546 1.00 39.41 197 PHE A N 1
ATOM 1557 C CA . PHE A 1 197 ? 12.068 5.994 -56.451 1.00 39.41 197 PHE A CA 1
ATOM 1558 C C . PHE A 1 197 ? 12.008 6.534 -57.881 1.00 39.41 197 PHE A C 1
ATOM 1560 O O . PHE A 1 197 ? 11.205 7.411 -58.196 1.00 39.41 197 PHE A O 1
ATOM 1567 N N . SER A 1 198 ? 12.864 6.000 -58.750 1.00 33.69 198 SER A N 1
ATOM 1568 C CA . SER A 1 198 ? 12.787 6.191 -60.197 1.00 33.69 198 SER A CA 1
ATOM 1569 C C . SER A 1 198 ? 11.627 5.357 -60.753 1.00 33.69 198 SER A C 1
ATOM 1571 O O . SER A 1 198 ? 11.654 4.132 -60.665 1.00 33.69 198 SER A O 1
ATOM 1573 N N . CYS A 1 199 ? 10.615 6.001 -61.339 1.00 29.81 199 CYS A N 1
ATOM 1574 C CA . CYS A 1 199 ? 9.724 5.327 -62.285 1.00 29.81 199 CYS A CA 1
ATOM 1575 C C . CYS A 1 199 ? 10.496 5.134 -63.596 1.00 29.81 199 CYS A C 1
ATOM 1577 O O . CYS A 1 199 ? 10.878 6.121 -64.225 1.00 29.81 199 CYS A O 1
ATOM 1579 N N . LEU A 1 200 ? 10.761 3.881 -63.976 1.00 34.81 200 LEU A N 1
ATOM 1580 C CA . LEU A 1 200 ? 11.203 3.546 -65.330 1.00 34.81 200 LEU A CA 1
ATOM 1581 C C . LEU A 1 200 ? 10.037 3.761 -66.303 1.00 34.81 200 LEU A C 1
ATOM 1583 O O . LEU A 1 200 ? 8.915 3.337 -66.020 1.00 34.81 200 LEU A O 1
ATOM 1587 N N . VAL A 1 201 ? 10.341 4.411 -67.427 1.00 36.94 201 VAL A N 1
ATOM 1588 C CA . VAL A 1 201 ? 9.515 4.427 -68.643 1.00 36.94 201 VAL A CA 1
ATOM 1589 C C . VAL A 1 201 ? 9.819 3.176 -69.454 1.00 36.94 201 VAL A C 1
ATOM 1591 O O . VAL A 1 201 ? 11.021 2.830 -69.536 1.00 36.94 201 VAL A O 1
#

InterPro domains:
  IPR035940 CAP superfamily [G3DSA:3.40.33.10] (18-178)
  IPR035940 CAP superfamily [SSF55797] (22-134)

pLDDT: mean 75.21, std 21.02, range [29.81, 97.56]